Protein AF-A0AAV7Y2C0-F1 (afdb_monomer_lite)

Sequence (187 aa):
MLVLQRAAASVEVLHVVGPQEQHLRVVRAMPKLRELHVALPRATVRELEQVLAVPELAGLEAHCPLDSPLAGLRCRLPAAGLQWLRTAVYPLSAALALVRAHAATLRELQLLAASEQPYGCPDLAAELRTCRLRQLRRLVLLRRTLDAVPCRHTVDTCRRQKIGVYDALVESVPDVTVLCNACDDVE

Secondary structure (DSSP, 8-state):
-HHHHHHTTT-SEEEEES--HHHHHHHHT-TT--EEEEE-TT--HHHHHHHHT-TT--EEEEE--TT-S-TT--PPPPSSPPSEEEEE-SSHHHHHHHHHHTTTT-SEEEEE-BSSTTSB-TTHHHHHHHT--TT--EEEEE---SSSPPPP--HHHHHHHHHHHHHHHHTT-TT-EEEETTTTT--

Foldseek 3Di:
DVVLQVCLAPDQEDEDEQDDPVSLVSVLVRPRHAEYAYEHAADDLVSVQSVQNNQNHQYYHYHYDQPHPQPPRAHDHRPDAHQYYADPDPDVVSVLNNLLNRLVRHAEYEYAAALDPPRHDPCVLVSVLVSLNQNYQEYEHEQDDPPDDGRDDDPVSVVVVQVSNCVSCCVRYVNHDYYYCVPRVDD

Organism: NCBI:txid439358

Radius of gyration: 16.25 Å; chains: 1; bounding box: 38×35×42 Å

Structure (mmCIF, N/CA/C/O backbone):
data_AF-A0AAV7Y2C0-F1
#
_entry.id   AF-A0AAV7Y2C0-F1
#
loop_
_atom_site.group_PDB
_atom_site.id
_atom_site.type_symbol
_atom_site.label_atom_id
_atom_site.label_alt_id
_atom_site.label_comp_id
_atom_site.label_asym_id
_atom_site.label_entity_id
_atom_site.label_seq_id
_atom_site.pdbx_PDB_ins_code
_atom_site.Cartn_x
_atom_site.Cartn_y
_atom_site.Cartn_z
_atom_site.occupancy
_atom_site.B_iso_or_equiv
_atom_site.auth_seq_id
_atom_site.auth_comp_id
_atom_site.auth_asym_id
_atom_site.auth_atom_id
_atom_site.pdbx_PDB_model_num
ATOM 1 N N . MET A 1 1 ? -18.767 13.853 15.120 1.00 64.88 1 MET A N 1
ATOM 2 C CA . MET A 1 1 ? -18.183 12.945 16.137 1.00 64.88 1 MET A CA 1
ATOM 3 C C . MET A 1 1 ? -19.182 11.913 16.683 1.00 64.88 1 MET A C 1
ATOM 5 O O . MET A 1 1 ? -18.851 10.735 16.673 1.00 64.88 1 MET A O 1
ATOM 9 N N . LEU A 1 2 ? -20.403 12.312 17.081 1.00 74.62 2 LEU A N 1
ATOM 10 C CA . LEU A 1 2 ? -21.429 11.414 17.659 1.00 74.62 2 LEU A CA 1
ATOM 11 C C . LEU A 1 2 ? -21.762 10.169 16.814 1.00 74.62 2 LEU A C 1
ATOM 13 O O . LEU A 1 2 ? -21.918 9.086 17.366 1.00 74.62 2 LEU A O 1
ATOM 17 N N . VAL A 1 3 ? -21.847 10.303 15.486 1.00 83.00 3 VAL A N 1
ATOM 18 C CA . VAL A 1 3 ? -22.168 9.173 14.591 1.00 83.00 3 VAL A CA 1
ATOM 19 C C . VAL A 1 3 ? -21.052 8.124 14.590 1.00 83.00 3 VAL A C 1
ATOM 21 O O . VAL A 1 3 ? -21.327 6.944 14.780 1.00 83.00 3 VAL A O 1
ATOM 24 N N . LEU A 1 4 ? -19.793 8.560 14.460 1.00 84.19 4 LEU A N 1
ATOM 25 C CA . LEU A 1 4 ? -18.634 7.662 14.424 1.00 84.19 4 LEU A CA 1
ATOM 26 C C . LEU A 1 4 ? -18.495 6.869 15.734 1.00 84.19 4 LEU A C 1
ATOM 28 O O . LEU A 1 4 ? -18.217 5.678 15.710 1.00 84.19 4 LEU A O 1
ATOM 32 N N . GLN A 1 5 ? -18.743 7.520 16.876 1.00 86.25 5 GLN A N 1
ATOM 33 C CA . GLN A 1 5 ? -18.708 6.876 18.193 1.00 86.25 5 GLN A CA 1
ATOM 34 C C . GLN A 1 5 ? -19.835 5.857 18.379 1.00 86.25 5 GLN A C 1
ATOM 36 O O . GLN A 1 5 ? -19.603 4.789 18.933 1.00 86.25 5 GLN A O 1
ATOM 41 N N . ARG A 1 6 ? -21.048 6.163 17.904 1.00 87.94 6 ARG A N 1
ATOM 42 C CA . ARG A 1 6 ? -22.195 5.247 18.004 1.00 87.94 6 ARG A CA 1
ATOM 43 C C . ARG A 1 6 ? -22.026 3.996 17.144 1.00 87.94 6 ARG A C 1
ATOM 45 O O . ARG A 1 6 ? -22.450 2.926 17.561 1.00 87.94 6 ARG A O 1
ATOM 52 N N . ALA A 1 7 ? -21.402 4.128 15.976 1.00 89.00 7 ALA A N 1
ATOM 53 C CA . ALA A 1 7 ? -21.164 3.009 15.066 1.00 89.00 7 ALA A CA 1
ATOM 54 C C . ALA A 1 7 ? -19.900 2.192 15.411 1.00 89.00 7 ALA A C 1
ATOM 56 O O . ALA A 1 7 ? -19.738 1.079 14.921 1.00 89.00 7 ALA A O 1
ATOM 57 N N . ALA A 1 8 ? -19.013 2.712 16.269 1.00 88.75 8 ALA A N 1
ATOM 58 C CA . ALA A 1 8 ? -17.667 2.175 16.493 1.00 88.75 8 ALA A CA 1
ATOM 59 C C . ALA A 1 8 ? -17.612 0.671 16.816 1.00 88.75 8 ALA A C 1
ATOM 61 O O . ALA A 1 8 ? -16.694 -0.013 16.376 1.00 88.75 8 ALA A O 1
ATOM 62 N N . ALA A 1 9 ? -18.588 0.145 17.561 1.00 90.94 9 ALA A N 1
ATOM 63 C CA . ALA A 1 9 ? -18.590 -1.249 18.009 1.00 90.94 9 ALA A CA 1
ATOM 64 C C . ALA A 1 9 ? -18.871 -2.279 16.895 1.00 90.94 9 ALA A C 1
ATOM 66 O O . ALA A 1 9 ? -18.606 -3.468 17.087 1.00 90.94 9 ALA A O 1
ATOM 67 N N . SER A 1 10 ? -19.428 -1.852 15.757 1.00 92.81 10 SER A N 1
ATOM 68 C CA . SER A 1 10 ? -19.867 -2.745 14.674 1.00 92.81 10 SER A CA 1
ATOM 69 C C . SER A 1 10 ? -19.203 -2.479 13.326 1.00 92.81 10 SER A C 1
ATOM 71 O O . SER A 1 10 ? -19.417 -3.252 12.401 1.00 92.81 10 SER A O 1
ATOM 73 N N . VAL A 1 11 ? -18.447 -1.390 13.183 1.00 95.69 11 VAL A N 1
ATOM 74 C CA . VAL A 1 11 ? -17.816 -1.024 11.910 1.00 95.69 11 VAL A CA 1
ATOM 75 C C . VAL A 1 11 ? -16.595 -1.907 11.655 1.00 95.69 11 VAL A C 1
ATOM 77 O O . VAL A 1 11 ? -15.664 -1.927 12.458 1.00 95.69 11 VAL A O 1
ATOM 80 N N . GLU A 1 12 ? -16.605 -2.603 10.518 1.00 95.62 12 GLU A N 1
ATOM 81 C CA . GLU A 1 12 ? -15.485 -3.430 10.042 1.00 95.62 12 GLU A CA 1
ATOM 82 C C . GLU A 1 12 ? -14.697 -2.767 8.909 1.00 95.62 12 GLU A C 1
ATOM 84 O O . GLU A 1 12 ? -13.484 -2.954 8.815 1.00 95.62 12 GLU A O 1
ATOM 89 N N . VAL A 1 13 ? -15.375 -1.949 8.101 1.00 96.38 13 VAL A N 1
ATOM 90 C CA . VAL A 1 13 ? -14.799 -1.186 6.990 1.00 96.38 13 VAL A CA 1
ATOM 91 C C . VAL A 1 13 ? -15.173 0.276 7.168 1.00 96.38 13 VAL A C 1
ATOM 93 O O . VAL A 1 13 ? -16.349 0.603 7.351 1.00 96.38 13 VAL A O 1
ATOM 96 N N . LEU A 1 14 ? -14.186 1.166 7.120 1.00 96.12 14 LEU A N 1
ATOM 97 C CA . LEU A 1 14 ? -14.411 2.596 7.279 1.00 96.12 14 LEU A CA 1
ATOM 98 C C . LEU A 1 14 ? -13.673 3.393 6.210 1.00 96.12 14 LEU A C 1
ATOM 100 O O . LEU A 1 14 ? -12.476 3.220 6.012 1.00 96.12 14 LEU A O 1
ATOM 104 N N . HIS A 1 15 ? -14.380 4.338 5.595 1.00 95.00 15 HIS A N 1
ATOM 105 C CA . HIS A 1 15 ? -13.783 5.360 4.745 1.00 95.00 15 HIS A CA 1
ATOM 106 C C . HIS A 1 15 ? -13.872 6.724 5.435 1.00 95.00 15 HIS A C 1
ATOM 108 O O . HIS A 1 15 ? -14.956 7.148 5.843 1.00 95.00 15 HIS A O 1
ATOM 114 N N . VAL A 1 16 ? -12.737 7.412 5.589 1.00 93.19 16 VAL A N 1
ATOM 115 C CA . VAL A 1 16 ? -12.678 8.745 6.201 1.00 93.19 16 VAL A CA 1
ATOM 116 C C . VAL A 1 16 ? -11.799 9.683 5.386 1.00 93.19 16 VAL A C 1
ATOM 118 O O . VAL A 1 16 ? -10.635 9.400 5.117 1.00 93.19 16 VAL A O 1
ATOM 121 N N . VAL A 1 17 ? -12.341 10.855 5.065 1.00 92.50 17 VAL A N 1
ATOM 122 C CA . VAL A 1 17 ? -11.626 11.928 4.367 1.00 92.50 17 VAL A CA 1
ATOM 123 C C . VAL A 1 17 ? -11.408 13.087 5.331 1.00 92.50 17 VAL A C 1
ATOM 125 O O . VAL A 1 17 ? -12.338 13.515 6.015 1.00 92.50 17 VAL A O 1
ATOM 128 N N . GLY A 1 18 ? -10.176 13.587 5.416 1.00 90.31 18 GLY A N 1
ATOM 129 C CA . GLY A 1 18 ? -9.821 14.691 6.308 1.00 90.31 18 GLY A CA 1
ATOM 130 C C . GLY A 1 18 ? -10.063 14.429 7.798 1.00 90.31 18 GLY A C 1
ATOM 131 O O . GLY A 1 18 ? -10.565 15.334 8.474 1.00 90.31 18 GLY A O 1
ATOM 132 N N . PRO A 1 19 ? -9.764 13.232 8.354 1.00 92.38 19 PRO A N 1
ATOM 133 C CA . PRO A 1 19 ? -9.930 13.019 9.782 1.00 92.38 19 PRO A CA 1
ATOM 134 C C . PRO A 1 19 ? -9.009 13.949 10.575 1.00 92.38 19 PRO A C 1
ATOM 136 O O . PRO A 1 19 ? -7.824 14.073 10.292 1.00 92.38 19 PRO A O 1
ATOM 139 N N . GLN A 1 20 ? -9.557 14.565 11.617 1.00 90.56 20 GLN A N 1
ATOM 140 C CA . GLN A 1 20 ? -8.771 15.234 12.644 1.00 90.56 20 GLN A CA 1
ATOM 141 C C . GLN A 1 20 ? -8.305 14.204 13.674 1.00 90.56 20 GLN A C 1
ATOM 143 O O . GLN A 1 20 ? -8.860 13.107 13.767 1.00 90.56 20 GLN A O 1
ATOM 148 N N . GLU A 1 21 ? -7.367 14.589 14.535 1.00 89.44 21 GLU A N 1
ATOM 149 C CA . GLU A 1 21 ? -6.849 13.721 15.597 1.00 89.44 21 GLU A CA 1
ATOM 150 C C . GLU A 1 21 ? -7.964 13.075 16.443 1.00 89.44 21 GLU A C 1
ATOM 152 O O . GLU A 1 21 ? -7.937 11.879 16.725 1.00 89.44 21 GLU A O 1
ATOM 157 N N . GLN A 1 22 ? -9.004 13.835 16.793 1.00 90.31 22 GLN A N 1
ATOM 158 C CA . GLN A 1 22 ? -10.152 13.309 17.538 1.00 90.31 22 GLN A CA 1
ATOM 159 C C . GLN A 1 22 ? -10.923 12.210 16.790 1.00 90.31 22 GLN A C 1
ATOM 161 O O . GLN A 1 22 ? -11.447 11.298 17.424 1.00 90.31 22 GLN A O 1
ATOM 166 N N . HIS A 1 23 ? -10.976 12.263 15.456 1.00 92.38 23 HIS A N 1
ATOM 167 C CA . HIS A 1 23 ? -11.587 11.214 14.643 1.00 92.38 23 HIS A CA 1
ATOM 168 C C . HIS A 1 23 ? -10.720 9.954 14.679 1.00 92.38 23 HIS A C 1
ATOM 170 O O . HIS A 1 23 ? -11.236 8.879 14.973 1.00 92.38 23 HIS A O 1
ATOM 176 N N . LEU A 1 24 ? -9.403 10.095 14.492 1.00 92.12 24 LEU A N 1
ATOM 177 C CA . LEU A 1 24 ? -8.456 8.974 14.523 1.00 92.12 24 LEU A CA 1
ATOM 178 C C . LEU A 1 24 ? -8.429 8.260 15.881 1.00 92.12 24 LEU A C 1
ATOM 180 O O . LEU A 1 24 ? -8.324 7.037 15.929 1.00 92.12 24 LEU A O 1
ATOM 184 N N . ARG A 1 25 ? -8.616 8.988 16.989 1.00 91.19 25 ARG A N 1
ATOM 185 C CA . ARG A 1 25 ? -8.766 8.374 18.320 1.00 91.19 25 ARG A CA 1
ATOM 186 C C . ARG A 1 25 ? -9.979 7.450 18.411 1.00 91.19 25 ARG A C 1
ATOM 188 O O . ARG A 1 25 ? -9.875 6.397 19.032 1.00 91.19 25 ARG A O 1
ATOM 195 N N . VAL A 1 26 ? -11.109 7.829 17.808 1.00 92.56 26 VAL A N 1
ATOM 196 C CA . VAL A 1 26 ? -12.311 6.979 17.771 1.00 92.56 26 VAL A CA 1
ATOM 197 C C . VAL A 1 26 ? -12.081 5.779 16.858 1.00 92.56 26 VAL A C 1
ATOM 199 O O . VAL A 1 26 ? -12.394 4.667 17.260 1.00 92.56 26 VAL A O 1
ATOM 202 N N . VAL A 1 27 ? -11.483 5.990 15.682 1.00 93.12 27 VAL A N 1
ATOM 203 C CA . VAL A 1 27 ? -11.118 4.921 14.733 1.00 93.12 27 VAL A CA 1
ATOM 204 C C . VAL A 1 27 ? -10.226 3.872 15.400 1.00 93.12 27 VAL A C 1
ATOM 206 O O . VAL A 1 27 ? -10.514 2.684 15.331 1.00 93.12 27 VAL A O 1
ATOM 209 N N . ARG A 1 28 ? -9.202 4.302 16.144 1.00 90.50 28 ARG A N 1
ATOM 210 C CA . ARG A 1 28 ? -8.304 3.407 16.891 1.00 90.50 28 ARG A CA 1
ATOM 211 C C . ARG A 1 28 ? -9.012 2.596 17.978 1.00 90.50 28 ARG A C 1
ATOM 213 O O . ARG A 1 28 ? -8.538 1.529 18.348 1.00 90.50 28 ARG A O 1
ATOM 220 N N . ALA A 1 29 ? -10.118 3.109 18.508 1.00 91.25 29 ALA A N 1
ATOM 221 C CA . ALA A 1 29 ? -10.914 2.436 19.526 1.00 91.25 29 ALA A CA 1
ATOM 222 C C . ALA A 1 29 ? -11.985 1.498 18.938 1.00 91.25 29 ALA A C 1
ATOM 224 O O . ALA A 1 29 ? -12.741 0.910 19.709 1.00 91.25 29 ALA A O 1
ATOM 225 N N . MET A 1 30 ? -12.083 1.360 17.609 1.00 93.25 30 MET A N 1
ATOM 226 C CA . MET A 1 30 ? -13.043 0.458 16.971 1.00 93.25 30 MET A CA 1
ATOM 227 C C . MET A 1 30 ? -12.549 -0.993 17.071 1.00 93.25 30 MET A C 1
ATOM 229 O O . MET A 1 30 ? -11.558 -1.341 16.430 1.00 93.25 30 MET A O 1
ATOM 233 N N . PRO A 1 31 ? -13.226 -1.867 17.839 1.00 91.00 31 PRO A N 1
ATOM 234 C CA . PRO A 1 31 ? -12.723 -3.208 18.138 1.00 91.00 31 PRO A CA 1
ATOM 235 C C . PRO A 1 31 ? -12.843 -4.191 16.968 1.00 91.00 31 PRO A C 1
ATOM 237 O O . PRO A 1 31 ? -12.296 -5.285 17.039 1.00 91.00 31 PRO A O 1
ATOM 240 N N . LYS A 1 32 ? -13.598 -3.840 15.922 1.00 92.75 32 LYS A N 1
ATOM 241 C CA . LYS A 1 32 ? -13.849 -4.708 14.764 1.00 92.75 32 LYS A CA 1
ATOM 242 C C . LYS A 1 32 ? -13.308 -4.149 13.452 1.00 92.75 32 LYS A C 1
ATOM 244 O O . LYS A 1 32 ? -13.503 -4.779 12.420 1.00 92.75 32 LYS A O 1
ATOM 249 N N . LEU A 1 33 ? -12.651 -2.988 13.478 1.00 94.81 33 LEU A N 1
ATOM 250 C CA . LEU A 1 33 ? -12.192 -2.330 12.261 1.00 94.81 33 LEU A CA 1
ATOM 251 C C . LEU A 1 33 ? -11.037 -3.116 11.636 1.00 94.81 33 LEU A C 1
ATOM 253 O O . LEU A 1 33 ? -9.952 -3.192 12.209 1.00 94.81 33 LEU A O 1
ATOM 257 N N . ARG A 1 34 ? -11.291 -3.671 10.452 1.00 94.25 34 ARG A N 1
ATOM 258 C CA . ARG A 1 34 ? -10.358 -4.501 9.685 1.00 94.25 34 ARG A CA 1
ATOM 259 C C . ARG A 1 34 ? -9.819 -3.785 8.463 1.00 94.25 34 ARG A C 1
ATOM 261 O O . ARG A 1 34 ? -8.666 -4.015 8.108 1.00 94.25 34 ARG A O 1
ATOM 268 N N . GLU A 1 35 ? -10.617 -2.913 7.857 1.00 95.88 35 GLU A N 1
ATOM 269 C CA . GLU A 1 35 ? -10.238 -2.167 6.660 1.00 95.88 35 GLU A CA 1
ATOM 270 C C . GLU A 1 35 ? -10.488 -0.675 6.851 1.00 95.88 35 GLU A C 1
ATOM 272 O O . GLU A 1 35 ? -11.572 -0.240 7.251 1.00 95.88 35 GLU A O 1
ATOM 277 N N . LEU A 1 36 ? -9.462 0.120 6.566 1.00 95.75 36 LEU A N 1
ATOM 278 C CA . LEU A 1 36 ? -9.514 1.566 6.692 1.00 95.75 36 LEU A CA 1
ATOM 279 C C . LEU A 1 36 ? -9.051 2.211 5.395 1.00 95.75 36 LEU A C 1
ATOM 281 O O . LEU A 1 36 ? -7.903 2.055 4.990 1.00 95.75 36 LEU A O 1
ATOM 285 N N . HIS A 1 37 ? -9.935 2.996 4.797 1.00 95.31 37 HIS A N 1
ATOM 286 C CA . HIS A 1 37 ? -9.620 3.897 3.703 1.00 95.31 37 HIS A CA 1
ATOM 287 C C . HIS A 1 37 ? -9.525 5.301 4.287 1.00 95.31 37 HIS A C 1
ATOM 289 O O . HIS A 1 37 ? -10.483 5.813 4.873 1.00 95.31 37 HIS A O 1
ATOM 295 N N . VAL A 1 38 ? -8.359 5.925 4.177 1.00 93.94 38 VAL A N 1
ATOM 296 C CA . VAL A 1 38 ? -8.097 7.228 4.771 1.00 93.94 38 VAL A CA 1
ATOM 297 C C . VAL A 1 38 ? -7.422 8.160 3.777 1.00 93.94 38 VAL A C 1
ATOM 299 O O . VAL A 1 38 ? -6.354 7.873 3.237 1.00 93.94 38 VAL A O 1
ATOM 302 N N . ALA A 1 39 ? -8.044 9.316 3.566 1.00 92.44 39 ALA A N 1
ATOM 303 C CA . ALA A 1 39 ? -7.447 10.431 2.846 1.00 92.44 39 ALA A CA 1
ATOM 304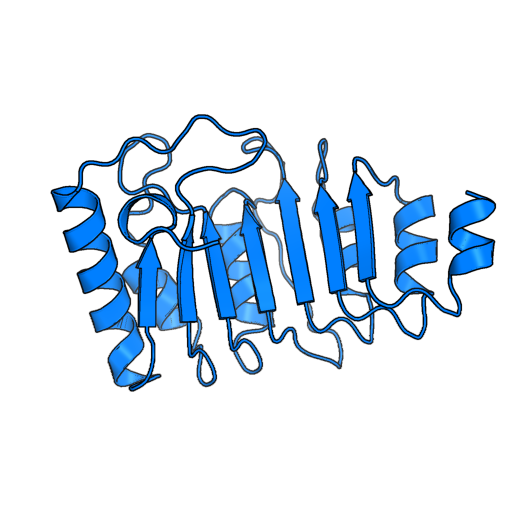 C C . ALA A 1 39 ? -7.065 11.524 3.848 1.00 92.44 39 ALA A C 1
ATOM 306 O O . ALA A 1 39 ? -7.925 12.089 4.532 1.00 92.44 39 ALA A O 1
ATOM 307 N N . LEU A 1 40 ? -5.768 11.810 3.950 1.00 90.00 40 LEU A N 1
ATOM 308 C CA . LEU A 1 40 ? -5.178 12.777 4.873 1.00 90.00 40 LEU A CA 1
ATOM 309 C C . LEU A 1 40 ? -4.699 14.010 4.080 1.00 90.00 40 LEU A C 1
ATOM 311 O O . LEU A 1 40 ? -3.518 14.105 3.764 1.00 90.00 40 LEU A O 1
ATOM 315 N N . PRO A 1 41 ? -5.567 14.995 3.773 1.00 87.12 41 PRO A N 1
ATOM 316 C CA . PRO A 1 41 ? -5.235 16.153 2.931 1.00 87.12 41 PRO A CA 1
ATOM 317 C C . PRO A 1 41 ? -4.196 17.102 3.550 1.00 87.12 41 PRO A C 1
ATOM 319 O O . PRO A 1 41 ? -3.785 18.066 2.916 1.00 87.12 41 PRO A O 1
ATOM 322 N N . ARG A 1 42 ? -3.807 16.874 4.809 1.00 86.62 42 ARG A N 1
ATOM 323 C CA . ARG A 1 42 ? -2.740 17.591 5.520 1.00 86.62 42 ARG A CA 1
ATOM 324 C C . ARG A 1 42 ? -1.936 16.618 6.380 1.00 86.62 42 ARG A C 1
ATOM 326 O O . ARG A 1 42 ? -1.736 16.867 7.562 1.00 86.62 42 ARG A O 1
ATOM 333 N N . ALA A 1 43 ? -1.554 15.485 5.790 1.00 86.25 43 ALA A N 1
ATOM 334 C CA . ALA A 1 43 ? -0.967 14.371 6.518 1.00 86.25 43 ALA A CA 1
ATOM 335 C C . ALA A 1 43 ? 0.304 14.764 7.278 1.00 86.25 43 ALA A C 1
ATOM 337 O O . ALA A 1 43 ? 1.289 15.225 6.703 1.00 86.25 43 ALA A O 1
ATOM 338 N N . THR A 1 44 ? 0.308 14.481 8.571 1.00 90.00 44 THR A N 1
ATOM 339 C CA . THR A 1 44 ? 1.499 14.497 9.417 1.00 90.00 44 THR A CA 1
ATOM 340 C C . THR A 1 44 ? 1.937 13.073 9.750 1.00 90.00 44 THR A C 1
ATOM 342 O O . THR A 1 44 ? 1.134 12.137 9.739 1.00 90.00 44 THR A O 1
ATOM 345 N N . VAL A 1 45 ? 3.210 12.903 10.126 1.00 88.00 45 VAL A N 1
ATOM 346 C CA . VAL A 1 45 ? 3.729 11.618 10.634 1.00 88.00 45 VAL A CA 1
ATOM 347 C C . VAL A 1 45 ? 2.848 11.082 11.770 1.00 88.00 45 VAL A C 1
ATOM 349 O O . VAL A 1 45 ? 2.472 9.915 11.760 1.00 88.00 45 VAL A O 1
ATOM 352 N N . ARG A 1 46 ? 2.430 11.954 12.696 1.00 87.69 46 ARG A N 1
ATOM 353 C CA . ARG A 1 46 ? 1.608 11.595 13.861 1.00 87.69 46 ARG A CA 1
ATOM 354 C C . ARG A 1 46 ? 0.208 11.093 13.499 1.00 87.69 46 ARG A C 1
ATOM 356 O O . ARG A 1 46 ? -0.346 10.250 14.205 1.00 87.69 46 ARG A O 1
ATOM 363 N N . GLU A 1 47 ? -0.420 11.641 12.464 1.00 89.50 47 GLU A N 1
ATOM 364 C CA . GLU A 1 47 ? -1.740 11.169 12.018 1.00 89.50 47 GLU A CA 1
ATOM 365 C C . GLU A 1 47 ? -1.631 9.785 11.387 1.00 89.50 47 GLU A C 1
ATOM 367 O O . GLU A 1 47 ? -2.421 8.899 11.709 1.00 89.50 47 GLU A O 1
ATOM 372 N 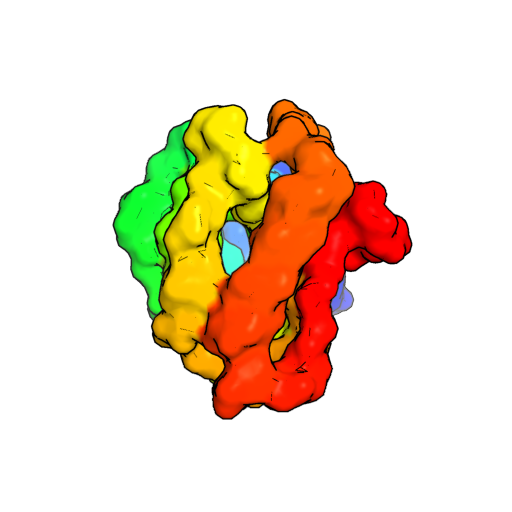N . LEU A 1 48 ? -0.605 9.570 10.564 1.00 88.69 48 LEU A N 1
ATOM 373 C CA . LEU A 1 48 ? -0.355 8.270 9.957 1.00 88.69 48 LEU A CA 1
ATOM 374 C C . LEU A 1 48 ? 0.021 7.215 11.010 1.00 88.69 48 LEU A C 1
ATOM 376 O O . LEU A 1 48 ? -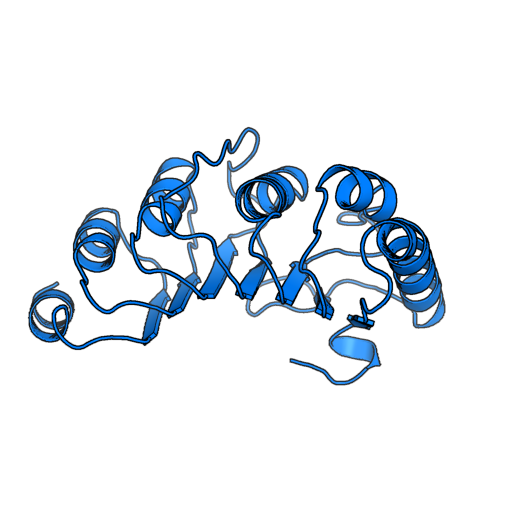0.492 6.104 10.972 1.00 88.69 48 LEU A O 1
ATOM 380 N N . GLU A 1 49 ? 0.821 7.565 12.017 1.00 87.25 49 GLU A N 1
ATOM 381 C CA . GLU A 1 49 ? 1.106 6.677 13.153 1.00 87.25 49 GLU A CA 1
ATOM 382 C C . GLU A 1 49 ? -0.161 6.272 13.922 1.00 87.25 49 GLU A C 1
ATOM 384 O O . GLU A 1 49 ? -0.272 5.135 14.373 1.00 87.25 49 GLU A O 1
ATOM 389 N N . GLN A 1 50 ? -1.143 7.168 14.059 1.00 88.38 50 GLN A N 1
ATOM 390 C CA . GLN A 1 50 ? -2.418 6.831 14.702 1.00 88.38 50 GLN A CA 1
ATOM 391 C C . GLN A 1 50 ? -3.263 5.868 13.870 1.00 88.38 50 GLN A C 1
ATOM 393 O O . GLN A 1 50 ? -3.908 4.994 14.446 1.00 88.38 50 GLN A O 1
ATOM 398 N N . VAL A 1 51 ? -3.243 6.013 12.544 1.00 90.25 51 VAL A N 1
ATOM 399 C CA . VAL A 1 51 ? -3.869 5.071 11.605 1.00 90.25 51 VAL A CA 1
ATOM 400 C C . VAL A 1 51 ? -3.230 3.685 11.731 1.00 90.25 51 VAL A C 1
ATOM 402 O O . VAL A 1 51 ? -3.934 2.687 11.833 1.00 90.25 51 VAL A O 1
ATOM 405 N N . LEU A 1 52 ? -1.900 3.622 11.807 1.00 88.00 52 LEU A N 1
ATOM 406 C CA . LEU A 1 52 ? -1.158 2.366 11.969 1.00 88.00 52 LEU A CA 1
ATOM 407 C C . LEU A 1 52 ? -1.305 1.749 13.364 1.00 88.00 52 LEU A C 1
ATOM 409 O O . LEU A 1 52 ? -1.001 0.579 13.551 1.00 88.00 52 LEU A O 1
ATOM 413 N N . ALA A 1 53 ? -1.763 2.514 14.353 1.00 88.50 53 ALA A N 1
ATOM 414 C CA . ALA A 1 53 ? -1.990 2.024 15.708 1.00 88.50 53 ALA A CA 1
ATOM 415 C C . ALA A 1 53 ? -3.359 1.339 15.892 1.00 88.50 53 ALA A C 1
ATOM 417 O O . ALA A 1 53 ? -3.719 1.015 17.026 1.00 88.50 53 ALA A O 1
ATOM 418 N N . VAL A 1 54 ? -4.141 1.149 14.823 1.00 89.50 54 VAL A N 1
ATOM 419 C CA . VAL A 1 54 ? -5.404 0.398 14.867 1.00 89.50 54 VAL A CA 1
ATOM 420 C C . VAL A 1 54 ? -5.079 -1.097 15.039 1.00 89.50 54 VAL A C 1
ATOM 422 O O . VAL A 1 54 ? -4.408 -1.671 14.183 1.00 89.50 54 VAL A O 1
ATOM 425 N N . PRO A 1 55 ? -5.514 -1.742 16.137 1.00 84.25 55 PRO A N 1
ATOM 426 C CA . PRO A 1 55 ? -4.975 -3.036 16.562 1.00 84.25 55 PRO A CA 1
ATOM 427 C C . PRO A 1 55 ? -5.358 -4.214 15.661 1.00 84.25 55 PRO A C 1
ATOM 429 O O . PRO A 1 55 ? -4.546 -5.114 15.501 1.00 84.25 55 PRO A O 1
ATOM 432 N N . GLU A 1 56 ? -6.558 -4.203 15.079 1.00 88.50 56 GLU A N 1
ATOM 433 C CA . GLU A 1 56 ? -7.112 -5.311 14.278 1.00 88.50 56 GLU A CA 1
ATOM 434 C C . GLU A 1 56 ? -7.081 -5.021 12.767 1.00 88.50 56 GLU A C 1
ATOM 436 O O . GLU A 1 56 ? -7.745 -5.693 11.973 1.00 88.50 56 GLU A O 1
ATOM 441 N N . LEU A 1 57 ? -6.324 -3.997 12.357 1.00 92.38 57 LEU A N 1
ATOM 442 C CA . LEU A 1 57 ? -6.300 -3.551 10.972 1.00 92.38 57 LEU A CA 1
ATOM 443 C C . LEU A 1 57 ? -5.559 -4.566 10.098 1.00 92.38 57 LEU A C 1
ATOM 445 O O . LEU A 1 57 ? -4.367 -4.817 10.275 1.00 92.38 57 LEU A O 1
ATOM 449 N N . ALA A 1 58 ? -6.272 -5.128 9.127 1.00 94.38 58 ALA A N 1
ATOM 450 C CA . ALA A 1 58 ? -5.739 -6.057 8.137 1.00 94.38 58 ALA A CA 1
ATOM 451 C C . ALA A 1 58 ? -5.562 -5.395 6.761 1.00 94.38 58 ALA A C 1
ATOM 453 O O . ALA A 1 58 ? -4.707 -5.827 5.986 1.00 94.38 58 ALA A O 1
ATOM 454 N N . GLY A 1 59 ? -6.338 -4.350 6.467 1.00 95.81 59 GLY A N 1
ATOM 455 C CA . GLY A 1 59 ? -6.307 -3.611 5.213 1.00 95.81 59 GLY A CA 1
ATOM 456 C C . GLY A 1 59 ? -6.202 -2.103 5.428 1.00 95.81 59 GLY A C 1
ATOM 457 O O . GLY A 1 59 ? -6.939 -1.531 6.230 1.00 95.81 59 GLY A O 1
ATOM 458 N N . LEU A 1 60 ? -5.302 -1.448 4.696 1.00 95.56 60 LEU A N 1
ATOM 459 C CA . LEU A 1 60 ? -5.156 0.005 4.717 1.00 95.56 60 LEU A CA 1
ATOM 460 C C . LEU A 1 60 ? -5.076 0.573 3.302 1.00 95.56 60 LEU A C 1
ATOM 462 O O . LEU A 1 60 ? -4.177 0.221 2.544 1.00 95.56 60 LEU A O 1
ATOM 466 N N . GLU A 1 61 ? -5.941 1.535 3.000 1.00 95.25 61 GLU A N 1
ATOM 467 C CA . GLU A 1 61 ? -5.751 2.478 1.906 1.00 95.25 61 GLU A CA 1
ATOM 468 C C . GLU A 1 61 ? -5.415 3.852 2.476 1.00 95.25 61 GLU A C 1
ATOM 470 O O . GLU A 1 61 ? -6.235 4.458 3.160 1.00 95.25 61 GLU A O 1
ATOM 475 N N . ALA A 1 62 ? -4.208 4.345 2.211 1.00 92.44 62 ALA A N 1
ATOM 476 C CA . ALA A 1 62 ? -3.741 5.636 2.701 1.00 92.44 62 ALA A CA 1
ATOM 477 C C . ALA A 1 62 ? -3.366 6.559 1.539 1.00 92.44 62 ALA A C 1
ATOM 479 O O . ALA A 1 62 ? -2.432 6.277 0.779 1.00 92.44 62 ALA A O 1
ATOM 480 N N . HIS A 1 63 ? -4.061 7.692 1.456 1.00 90.38 63 HIS A N 1
ATOM 481 C CA . HIS A 1 63 ? -3.778 8.769 0.510 1.00 90.38 63 HIS A CA 1
ATOM 482 C C . HIS A 1 63 ? -3.287 10.006 1.244 1.00 90.38 63 HIS A C 1
ATOM 484 O O . HIS A 1 63 ? -3.975 10.523 2.128 1.00 90.38 63 HIS A O 1
ATOM 490 N N . CYS A 1 64 ? -2.117 10.499 0.845 1.00 87.88 64 CYS A N 1
ATOM 491 C CA . CYS A 1 64 ? -1.543 11.739 1.351 1.00 87.88 64 CYS A CA 1
ATOM 492 C C . CYS A 1 64 ? -1.123 12.623 0.166 1.00 87.88 64 CYS A C 1
ATOM 494 O O . CYS A 1 64 ? -0.625 12.096 -0.831 1.00 87.88 64 CYS A O 1
ATOM 496 N N . PRO A 1 65 ? -1.267 13.953 0.261 1.00 83.62 65 PRO A N 1
ATOM 497 C CA . PRO A 1 65 ? -0.705 14.882 -0.712 1.00 83.62 65 PRO A CA 1
ATOM 498 C C . PRO A 1 65 ? 0.799 14.681 -0.915 1.00 83.62 65 PRO A C 1
ATOM 500 O O . PRO A 1 65 ? 1.517 14.335 0.028 1.00 83.62 65 PRO A O 1
ATOM 503 N N . LEU A 1 66 ? 1.283 14.955 -2.128 1.00 79.44 66 LEU A N 1
ATOM 504 C CA . LEU A 1 66 ? 2.695 14.792 -2.498 1.00 79.44 66 LEU A CA 1
ATOM 505 C C . LEU A 1 66 ? 3.649 15.671 -1.672 1.00 79.44 66 LEU A C 1
ATOM 507 O O . LEU A 1 66 ? 4.807 15.307 -1.487 1.00 79.44 66 LEU A O 1
ATOM 511 N N . ASP A 1 67 ? 3.168 16.812 -1.184 1.00 80.31 67 ASP A N 1
ATOM 512 C CA . ASP A 1 67 ? 3.891 17.796 -0.375 1.00 80.31 67 ASP A CA 1
ATOM 513 C C . ASP A 1 67 ? 3.779 17.548 1.140 1.00 80.31 67 ASP A C 1
ATOM 515 O O . ASP A 1 67 ? 4.256 18.352 1.944 1.00 80.31 67 ASP A O 1
ATOM 519 N N . SER A 1 68 ? 3.184 16.423 1.550 1.00 84.12 68 SER A N 1
ATOM 520 C CA . SER A 1 68 ? 3.055 16.083 2.967 1.00 84.12 68 SER A CA 1
ATOM 521 C C . SER A 1 68 ? 4.435 15.912 3.626 1.00 84.12 68 SER A C 1
ATOM 523 O O . SER A 1 68 ? 5.306 15.231 3.072 1.00 84.12 68 SER A O 1
ATOM 525 N N . PRO A 1 69 ? 4.659 16.450 4.841 1.00 87.19 69 PRO A N 1
ATOM 526 C CA . PRO A 1 69 ? 5.927 16.348 5.566 1.00 87.19 69 PRO A CA 1
ATOM 527 C C . PRO A 1 69 ? 6.113 14.958 6.202 1.00 87.19 69 PRO A C 1
ATOM 529 O O . PRO A 1 69 ? 6.215 14.812 7.418 1.00 87.19 69 PRO A O 1
ATOM 532 N N . LEU A 1 70 ? 6.138 13.913 5.373 1.00 86.25 70 LEU A N 1
ATOM 533 C CA . LEU A 1 70 ? 6.249 12.510 5.793 1.00 86.25 70 LEU A CA 1
ATOM 534 C C . LEU A 1 70 ? 7.678 11.966 5.669 1.00 86.25 70 LEU A C 1
ATOM 536 O O . LEU A 1 70 ? 7.935 10.793 5.950 1.00 86.25 70 LEU A O 1
ATOM 540 N N . ALA A 1 71 ? 8.630 12.817 5.277 1.00 81.88 71 ALA A N 1
ATOM 541 C CA . ALA A 1 71 ? 10.045 12.483 5.295 1.00 81.88 71 ALA A CA 1
ATOM 542 C C . ALA A 1 71 ? 10.474 12.076 6.716 1.00 81.88 71 ALA A C 1
ATOM 544 O O . ALA A 1 71 ? 10.243 12.795 7.685 1.00 81.88 71 ALA A O 1
ATOM 545 N N . GLY A 1 72 ? 11.098 10.903 6.843 1.00 78.19 72 GLY A N 1
ATOM 546 C CA . GLY A 1 72 ? 11.526 10.372 8.139 1.00 78.19 72 GLY A CA 1
ATOM 547 C C . GLY A 1 72 ? 10.452 9.603 8.910 1.00 78.19 72 GLY A C 1
ATOM 548 O O . GLY A 1 72 ? 10.712 9.240 10.057 1.00 78.19 72 GLY A O 1
ATOM 549 N N . LEU A 1 73 ? 9.296 9.307 8.299 1.00 83.50 73 LEU A N 1
ATOM 550 C CA . LEU A 1 73 ? 8.323 8.363 8.848 1.00 83.50 73 LEU A CA 1
ATOM 551 C C . LEU A 1 73 ? 9.020 7.061 9.269 1.00 83.50 73 LEU A C 1
ATOM 553 O O . LEU A 1 73 ? 9.703 6.408 8.476 1.00 83.50 73 LEU A O 1
ATOM 557 N N . ARG A 1 74 ? 8.823 6.674 10.530 1.00 80.62 74 ARG A N 1
ATOM 558 C CA . ARG A 1 74 ? 9.291 5.404 11.083 1.00 80.62 74 ARG A CA 1
ATOM 559 C C . ARG A 1 74 ? 8.095 4.666 11.639 1.00 80.62 74 ARG A C 1
ATOM 561 O O . ARG A 1 74 ? 7.516 5.072 12.637 1.00 80.62 74 ARG A O 1
ATOM 568 N N . CYS A 1 75 ? 7.743 3.567 10.999 1.00 75.00 75 CYS A N 1
ATOM 569 C CA . CYS A 1 75 ? 6.620 2.766 11.445 1.00 75.00 75 CYS A CA 1
ATOM 570 C C . CYS A 1 75 ? 7.086 1.834 12.565 1.00 75.00 75 CYS A C 1
ATOM 572 O O . CYS A 1 75 ? 8.016 1.046 12.383 1.00 75.00 75 CYS A O 1
ATOM 574 N N . ARG A 1 76 ? 6.454 1.937 13.736 1.00 69.25 76 ARG A N 1
ATOM 575 C CA . ARG A 1 76 ? 6.533 0.905 14.774 1.00 69.25 76 ARG A CA 1
ATOM 576 C C . ARG A 1 76 ? 5.367 -0.049 14.580 1.00 69.25 76 ARG A C 1
ATOM 578 O O . ARG A 1 76 ? 4.257 0.389 14.301 1.00 69.25 76 ARG A O 1
ATOM 585 N N . LEU A 1 77 ? 5.644 -1.340 14.702 1.00 64.00 77 LEU A N 1
ATOM 586 C CA . LEU A 1 77 ? 4.676 -2.382 14.391 1.00 64.00 77 LEU A CA 1
ATOM 587 C C . LEU A 1 77 ? 3.557 -2.442 15.436 1.00 64.00 77 LEU A C 1
ATOM 589 O O . LEU A 1 77 ? 3.874 -2.601 16.617 1.00 64.00 77 LEU A O 1
ATOM 593 N N . PRO A 1 78 ? 2.275 -2.370 15.038 1.00 64.88 78 PRO A N 1
ATOM 594 C CA . PRO A 1 78 ? 1.200 -2.963 15.828 1.00 64.88 78 PRO A CA 1
ATOM 595 C C . PRO A 1 78 ? 1.345 -4.497 15.885 1.00 64.88 78 PRO A C 1
ATOM 597 O O . PRO A 1 78 ? 2.080 -5.101 15.102 1.00 64.88 78 PRO A O 1
ATOM 600 N N . ALA A 1 79 ? 0.648 -5.134 16.834 1.00 57.44 79 ALA A N 1
ATOM 601 C CA . ALA A 1 79 ? 0.695 -6.587 17.030 1.00 57.44 79 ALA A CA 1
ATOM 602 C C . ALA A 1 79 ? 0.102 -7.376 15.843 1.00 57.44 79 ALA A C 1
ATOM 604 O O . ALA A 1 79 ? 0.580 -8.469 15.543 1.00 57.44 79 ALA A O 1
ATOM 605 N N . ALA A 1 80 ? -0.899 -6.815 15.154 1.00 71.06 80 ALA A N 1
ATOM 606 C CA . ALA A 1 80 ? -1.426 -7.349 13.903 1.00 71.06 80 ALA A CA 1
ATOM 607 C C . ALA A 1 80 ? -0.748 -6.665 12.709 1.00 71.06 80 ALA A C 1
ATOM 609 O O . ALA A 1 80 ? -0.621 -5.444 12.665 1.00 71.06 80 ALA A O 1
ATOM 610 N N . GLY A 1 81 ? -0.287 -7.447 11.735 1.00 86.19 81 GLY A N 1
ATOM 611 C CA . GLY A 1 81 ? 0.301 -6.910 10.511 1.00 86.19 81 GLY A CA 1
ATOM 612 C C . GLY A 1 81 ? -0.720 -6.814 9.377 1.00 86.19 81 GLY A C 1
ATOM 613 O O . GLY A 1 81 ? -1.547 -7.711 9.211 1.00 86.19 81 GLY A O 1
ATOM 614 N N . LEU A 1 82 ? -0.617 -5.758 8.561 1.00 93.50 82 LEU A N 1
ATOM 615 C CA . LEU A 1 82 ? -1.437 -5.587 7.362 1.00 93.50 82 LEU A CA 1
ATOM 616 C C . LEU A 1 82 ? -1.222 -6.741 6.375 1.00 93.50 82 LEU A C 1
ATOM 618 O O . LEU A 1 82 ? -0.089 -7.159 6.127 1.00 93.50 82 LEU A O 1
ATOM 622 N N . GLN A 1 83 ? -2.314 -7.215 5.784 1.00 95.81 83 GLN A N 1
ATOM 623 C CA . GLN A 1 83 ? -2.329 -8.173 4.678 1.00 95.81 83 GLN A CA 1
ATOM 624 C C . GLN A 1 83 ? -2.518 -7.473 3.330 1.00 95.81 83 GLN A C 1
AT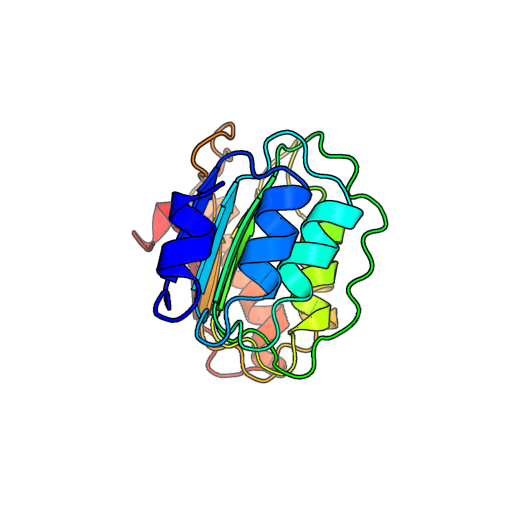OM 626 O O . GLN A 1 83 ? -1.974 -7.938 2.329 1.00 95.81 83 GLN A O 1
ATOM 631 N N . TRP A 1 84 ? -3.236 -6.350 3.314 1.00 96.75 84 TRP A N 1
ATOM 632 C CA . TRP A 1 84 ? -3.462 -5.518 2.138 1.00 96.75 84 TRP A CA 1
ATOM 633 C C . TRP A 1 84 ? -3.059 -4.069 2.433 1.00 96.75 84 TRP A C 1
ATOM 635 O O . TRP A 1 84 ? -3.419 -3.513 3.473 1.00 96.75 84 TRP A O 1
ATOM 645 N N . LEU A 1 85 ? -2.290 -3.460 1.532 1.00 96.25 85 LEU A N 1
ATOM 646 C CA . LEU A 1 85 ? -1.880 -2.061 1.625 1.00 96.25 85 LEU A CA 1
ATOM 647 C C . LEU A 1 85 ? -1.988 -1.402 0.256 1.00 96.25 85 LEU A C 1
ATOM 649 O O . LEU A 1 85 ? -1.237 -1.749 -0.651 1.00 96.25 85 LEU A O 1
ATOM 653 N N . ARG A 1 86 ? -2.839 -0.387 0.145 1.00 95.00 86 ARG A N 1
ATOM 654 C CA . ARG A 1 86 ? -2.856 0.568 -0.961 1.00 95.00 86 ARG A CA 1
ATOM 655 C C . ARG A 1 86 ? -2.325 1.903 -0.465 1.00 95.00 86 ARG A C 1
ATOM 657 O O . ARG A 1 86 ? -2.871 2.502 0.453 1.00 95.00 86 ARG A O 1
ATOM 664 N N . THR A 1 87 ? -1.223 2.380 -1.026 1.00 91.12 87 THR A N 1
ATOM 665 C CA . THR A 1 87 ? -0.570 3.590 -0.531 1.00 91.12 87 THR A CA 1
ATOM 666 C C . THR A 1 87 ? -0.195 4.541 -1.656 1.00 91.12 87 THR A C 1
ATOM 668 O O . THR A 1 87 ? 0.560 4.217 -2.575 1.00 91.12 87 THR A O 1
ATOM 671 N N . ALA A 1 88 ? -0.734 5.750 -1.544 1.00 87.94 88 ALA A N 1
ATOM 672 C CA . ALA A 1 88 ? -0.359 6.923 -2.316 1.00 87.94 88 ALA A CA 1
ATOM 673 C C . ALA A 1 88 ? 0.406 7.920 -1.435 1.00 87.94 88 ALA A C 1
ATOM 675 O O . ALA A 1 88 ? 0.204 9.128 -1.513 1.00 87.94 88 ALA A O 1
ATOM 676 N N . VAL A 1 89 ? 1.242 7.406 -0.533 1.00 84.50 89 VAL A N 1
ATOM 677 C CA . VAL A 1 89 ? 2.029 8.215 0.396 1.00 84.50 89 VAL A CA 1
ATOM 678 C C . VAL A 1 89 ? 3.333 8.640 -0.271 1.00 84.50 89 VAL A C 1
ATOM 680 O O . VAL A 1 89 ? 4.071 7.805 -0.787 1.00 84.50 89 VAL A O 1
ATOM 683 N N . TYR A 1 90 ? 3.637 9.937 -0.227 1.00 82.38 90 TYR A N 1
ATOM 684 C CA . TYR A 1 90 ? 4.903 10.495 -0.703 1.00 82.38 90 TYR A CA 1
ATOM 685 C C . TYR A 1 90 ? 5.639 11.243 0.419 1.00 82.38 90 TYR A C 1
ATOM 687 O O . TYR A 1 90 ? 4.988 11.766 1.326 1.00 82.38 90 TYR A O 1
ATOM 695 N N . PRO A 1 91 ? 6.987 11.287 0.394 1.00 83.38 91 PRO A N 1
ATOM 696 C CA . PRO A 1 91 ? 7.884 10.694 -0.612 1.00 83.38 91 PRO A CA 1
ATOM 697 C C . PRO A 1 91 ? 7.878 9.153 -0.600 1.00 83.38 91 PRO A C 1
ATOM 699 O O . PRO A 1 91 ? 7.452 8.549 0.381 1.00 83.38 91 PRO A O 1
ATOM 702 N N . LEU A 1 92 ? 8.389 8.507 -1.660 1.00 85.62 92 LEU A N 1
ATOM 703 C CA . LEU A 1 92 ? 8.449 7.036 -1.769 1.00 85.62 92 LEU A CA 1
ATOM 704 C C . LEU A 1 92 ? 9.055 6.373 -0.522 1.00 85.62 92 LEU A C 1
ATOM 706 O O . LEU A 1 92 ? 8.600 5.317 -0.094 1.00 85.62 92 LEU A O 1
ATOM 710 N N . SER A 1 93 ? 10.054 7.003 0.096 1.00 87.56 93 SER A N 1
ATOM 711 C CA . SER A 1 93 ? 10.675 6.513 1.329 1.00 87.56 93 SER A CA 1
ATOM 712 C C . SER A 1 93 ? 9.685 6.370 2.492 1.00 87.56 93 SER A C 1
ATOM 714 O O . SER A 1 93 ? 9.819 5.439 3.285 1.00 87.56 93 SER A O 1
ATOM 716 N N . ALA A 1 94 ? 8.669 7.233 2.577 1.00 89.19 94 ALA A N 1
ATOM 717 C CA . ALA A 1 94 ? 7.599 7.128 3.563 1.00 89.19 94 ALA A CA 1
ATOM 718 C C . ALA A 1 94 ? 6.663 5.950 3.248 1.00 89.19 94 ALA A C 1
ATOM 720 O O . ALA A 1 94 ? 6.382 5.146 4.135 1.00 89.19 94 ALA A O 1
ATOM 721 N N . ALA A 1 95 ? 6.260 5.768 1.986 1.00 91.06 95 ALA A N 1
ATOM 722 C CA . ALA A 1 95 ? 5.503 4.579 1.586 1.00 91.06 95 ALA A CA 1
ATOM 723 C C . ALA A 1 95 ? 6.282 3.285 1.876 1.00 91.06 95 ALA A C 1
ATOM 725 O O . ALA A 1 95 ? 5.741 2.338 2.441 1.00 91.06 95 ALA A O 1
ATOM 726 N N . LEU A 1 96 ? 7.582 3.255 1.579 1.00 92.12 96 LEU A N 1
ATOM 727 C CA . LEU A 1 96 ? 8.436 2.103 1.866 1.00 92.12 96 LEU A CA 1
ATOM 728 C C . LEU A 1 96 ? 8.617 1.855 3.367 1.00 92.12 96 LEU A C 1
ATOM 730 O O . LEU A 1 96 ? 8.791 0.708 3.768 1.00 92.12 96 LEU A O 1
ATOM 734 N N . ALA A 1 97 ? 8.549 2.883 4.218 1.00 90.81 97 ALA A N 1
ATOM 735 C CA . ALA A 1 97 ? 8.539 2.689 5.667 1.00 90.81 97 ALA A CA 1
ATOM 736 C C . ALA A 1 97 ? 7.290 1.914 6.130 1.00 90.81 97 ALA A C 1
ATOM 738 O O . ALA A 1 97 ? 7.421 1.024 6.973 1.00 90.81 97 ALA A O 1
ATOM 739 N N . LEU A 1 98 ? 6.118 2.192 5.539 1.00 91.31 98 LEU A N 1
ATOM 740 C CA . LEU A 1 98 ? 4.886 1.419 5.771 1.00 91.31 98 LEU A CA 1
ATOM 741 C C . LEU A 1 98 ? 5.052 -0.028 5.292 1.00 91.31 98 LEU A C 1
ATOM 743 O O . LEU A 1 98 ? 4.792 -0.974 6.035 1.00 91.31 98 LEU A O 1
ATOM 747 N N . VAL A 1 99 ? 5.539 -0.198 4.060 1.00 93.44 99 VAL A N 1
ATOM 748 C CA . VAL A 1 99 ? 5.757 -1.516 3.445 1.00 93.44 99 VAL A CA 1
ATOM 749 C C . VAL A 1 99 ? 6.710 -2.364 4.287 1.00 93.44 99 VAL A C 1
ATOM 751 O O . VAL A 1 99 ? 6.408 -3.516 4.583 1.00 93.44 99 VAL A O 1
ATOM 754 N N . ARG A 1 100 ? 7.842 -1.795 4.724 1.00 91.81 100 ARG A N 1
ATOM 755 C CA . ARG A 1 100 ? 8.840 -2.485 5.556 1.00 91.81 100 ARG A CA 1
ATOM 756 C C . ARG A 1 100 ? 8.290 -2.901 6.906 1.00 91.81 100 ARG A C 1
ATOM 758 O O . ARG A 1 100 ? 8.639 -3.979 7.376 1.00 91.81 100 ARG A O 1
ATOM 765 N N . ALA A 1 101 ? 7.453 -2.070 7.523 1.00 90.19 101 ALA A N 1
ATOM 766 C CA . ALA A 1 101 ? 6.799 -2.461 8.757 1.00 90.19 101 ALA A CA 1
ATOM 767 C C . ALA A 1 101 ? 5.965 -3.734 8.534 1.00 90.19 101 ALA A C 1
ATOM 769 O O . ALA A 1 101 ? 6.170 -4.750 9.190 1.00 90.19 101 ALA A O 1
ATOM 770 N N . HIS A 1 102 ? 5.102 -3.753 7.529 1.00 92.25 102 HIS A N 1
ATOM 771 C CA . HIS A 1 102 ? 4.182 -4.875 7.349 1.00 92.25 102 HIS A CA 1
ATOM 772 C C . HIS A 1 102 ? 4.719 -6.004 6.458 1.00 92.25 102 HIS A C 1
ATOM 774 O O . HIS A 1 102 ? 3.972 -6.900 6.075 1.00 92.25 102 HIS A O 1
ATOM 780 N N . ALA A 1 103 ? 6.018 -6.026 6.153 1.00 92.44 103 ALA A N 1
ATOM 781 C CA . ALA A 1 103 ? 6.575 -6.912 5.131 1.00 92.44 103 ALA A CA 1
ATOM 782 C C . ALA A 1 103 ? 6.406 -8.415 5.408 1.00 92.44 103 ALA A C 1
ATOM 784 O O . ALA A 1 103 ? 6.351 -9.221 4.479 1.00 92.44 103 ALA A O 1
ATOM 785 N N . ALA A 1 104 ? 6.322 -8.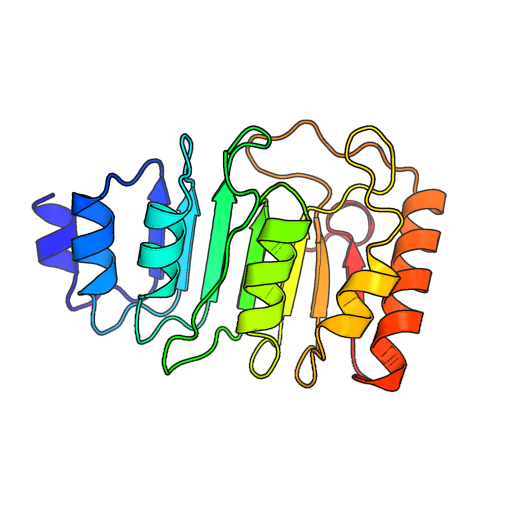800 6.683 1.00 92.00 104 ALA A N 1
ATOM 786 C CA . ALA A 1 104 ? 6.141 -10.192 7.085 1.00 92.00 104 ALA A CA 1
ATOM 787 C C . ALA A 1 104 ? 4.716 -10.716 6.842 1.00 92.00 104 ALA A C 1
ATOM 789 O O . ALA A 1 104 ? 4.530 -11.928 6.744 1.00 92.00 104 ALA A O 1
ATOM 790 N N . THR A 1 105 ? 3.722 -9.828 6.766 1.00 93.31 105 THR A N 1
ATOM 791 C CA . THR A 1 105 ? 2.296 -10.182 6.675 1.00 93.31 105 THR A CA 1
ATOM 792 C C . THR A 1 105 ? 1.660 -9.762 5.358 1.00 93.31 105 THR A C 1
ATOM 794 O O . THR A 1 105 ? 0.636 -10.330 4.982 1.00 93.31 105 THR A O 1
ATOM 797 N N . LEU A 1 106 ? 2.259 -8.794 4.661 1.00 95.25 106 LEU A N 1
ATOM 798 C CA . LEU A 1 106 ? 1.680 -8.194 3.470 1.00 95.25 106 LEU A CA 1
ATOM 799 C C . LEU A 1 106 ? 1.586 -9.209 2.327 1.00 95.25 106 LEU A C 1
ATOM 801 O O . LEU A 1 106 ? 2.588 -9.788 1.908 1.00 95.25 106 LEU A O 1
ATOM 805 N N . ARG A 1 107 ? 0.367 -9.402 1.823 1.00 97.06 107 ARG A N 1
ATOM 806 C CA . ARG A 1 107 ? 0.031 -10.291 0.702 1.00 97.06 107 ARG A CA 1
ATOM 807 C C . ARG A 1 107 ? -0.274 -9.514 -0.565 1.00 97.06 107 ARG A C 1
ATOM 809 O O . ARG A 1 107 ? 0.048 -9.986 -1.654 1.00 97.06 107 ARG A O 1
ATOM 816 N N . GLU A 1 108 ? -0.845 -8.327 -0.420 1.00 97.81 108 GLU A N 1
ATOM 817 C CA . GLU A 1 108 ? -1.116 -7.424 -1.527 1.00 97.81 108 GLU A CA 1
ATOM 818 C C . GLU A 1 108 ? -0.597 -6.020 -1.227 1.00 97.81 108 GLU A C 1
ATOM 820 O O . GLU A 1 108 ? -0.872 -5.444 -0.173 1.00 97.81 108 GLU A O 1
ATOM 825 N N . LEU A 1 109 ? 0.166 -5.484 -2.177 1.00 97.31 109 LEU A N 1
ATOM 826 C CA . LEU A 1 109 ? 0.714 -4.140 -2.144 1.00 97.31 109 LEU A CA 1
ATOM 827 C C . LEU A 1 109 ? 0.280 -3.393 -3.395 1.00 97.31 109 LEU A C 1
ATOM 829 O O . LEU A 1 109 ? 0.605 -3.799 -4.505 1.00 97.31 109 LEU A O 1
ATOM 833 N N . GLN A 1 110 ? -0.360 -2.253 -3.219 1.00 95.56 110 GLN A N 1
ATOM 834 C CA . GLN A 1 110 ? -0.610 -1.307 -4.285 1.00 95.56 110 GLN A CA 1
ATOM 835 C C . GLN A 1 110 ? 0.120 -0.008 -3.960 1.00 95.56 110 GLN A C 1
ATOM 837 O O . GLN A 1 110 ? -0.146 0.634 -2.946 1.00 95.56 110 GLN A O 1
ATOM 842 N N . LEU A 1 111 ? 1.091 0.355 -4.789 1.00 92.44 111 LEU A N 1
ATOM 843 C CA . LEU A 1 111 ? 2.034 1.429 -4.503 1.00 92.44 111 LEU A CA 1
ATOM 844 C C . LEU A 1 111 ? 1.998 2.460 -5.623 1.00 92.44 111 LEU A C 1
ATOM 846 O O . LEU A 1 111 ? 2.238 2.126 -6.786 1.00 92.44 111 LEU A O 1
ATOM 850 N N . LEU A 1 112 ? 1.749 3.722 -5.271 1.00 87.94 112 LEU A N 1
ATOM 851 C CA . LEU A 1 112 ? 1.985 4.829 -6.188 1.00 87.94 112 LEU A CA 1
ATOM 852 C C . LEU A 1 112 ? 3.488 4.949 -6.429 1.00 87.94 112 LEU A C 1
ATOM 854 O O . LEU A 1 112 ? 4.261 5.306 -5.544 1.00 87.94 112 LEU A O 1
ATOM 858 N N . ALA A 1 113 ? 3.887 4.632 -7.651 1.00 82.06 113 ALA A N 1
ATOM 859 C CA . ALA A 1 113 ? 5.246 4.803 -8.114 1.00 82.06 113 ALA A CA 1
ATOM 860 C C . ALA A 1 113 ? 5.179 5.297 -9.548 1.00 82.06 113 ALA A C 1
ATOM 862 O O . ALA A 1 113 ? 4.528 4.671 -10.382 1.00 82.06 113 ALA A O 1
ATOM 863 N N . ALA A 1 114 ? 5.848 6.403 -9.862 1.00 78.19 114 ALA A N 1
ATOM 864 C CA . ALA A 1 114 ? 5.959 6.841 -11.245 1.00 78.19 114 ALA A CA 1
ATOM 865 C C . ALA A 1 114 ? 7.170 6.186 -11.923 1.00 78.19 114 ALA A C 1
ATOM 867 O O . ALA A 1 114 ? 8.178 5.887 -11.278 1.00 78.19 114 ALA A O 1
ATOM 868 N N . SER A 1 115 ? 7.082 5.945 -13.231 1.00 72.19 115 SER A N 1
ATOM 869 C CA . SER A 1 115 ? 8.231 5.506 -14.038 1.00 72.19 115 SER A CA 1
ATOM 870 C C . SER A 1 115 ? 9.044 6.677 -14.589 1.00 72.19 115 SER A C 1
ATOM 872 O O . SER A 1 115 ? 10.202 6.494 -14.949 1.00 72.19 115 SER A O 1
ATOM 874 N N . GLU A 1 116 ? 8.455 7.872 -14.662 1.00 73.56 116 GLU A N 1
ATOM 875 C CA . GLU A 1 116 ? 9.066 9.059 -15.264 1.00 73.56 116 GLU A CA 1
ATOM 876 C C . GLU A 1 116 ? 9.120 10.227 -14.277 1.00 73.56 116 GLU A C 1
ATOM 878 O O . GLU A 1 116 ? 8.342 10.314 -13.326 1.00 73.56 116 GLU A O 1
ATOM 883 N N . GLN A 1 117 ? 10.073 11.127 -14.515 1.00 69.62 117 GLN A N 1
ATOM 884 C CA . GLN A 1 117 ? 10.282 12.344 -13.731 1.00 69.62 117 GLN A CA 1
ATOM 885 C C . GLN A 1 117 ? 9.055 13.280 -13.778 1.00 69.62 117 GLN A C 1
ATOM 887 O O . GLN A 1 117 ? 8.296 13.244 -14.750 1.00 69.62 117 GLN A O 1
ATOM 892 N N . PRO A 1 118 ? 8.846 14.140 -12.760 1.00 65.44 118 PRO A N 1
ATOM 893 C CA . PRO A 1 118 ? 9.702 14.384 -11.587 1.00 65.44 118 PRO A CA 1
ATOM 894 C C . PRO A 1 118 ? 9.460 13.427 -10.406 1.00 65.44 118 PRO A C 1
ATOM 896 O O . PRO A 1 118 ? 10.167 13.487 -9.408 1.00 65.44 118 PRO A O 1
ATOM 899 N N . TYR A 1 119 ? 8.463 12.545 -10.502 1.00 69.75 119 TYR A N 1
ATOM 900 C CA . TYR A 1 119 ? 8.084 11.618 -9.423 1.00 69.75 119 TYR A CA 1
ATOM 901 C C . TYR A 1 119 ? 8.619 10.198 -9.640 1.00 69.75 119 TYR A C 1
ATOM 903 O O . TYR A 1 119 ? 8.219 9.258 -8.944 1.00 69.75 119 TYR A O 1
ATOM 911 N N . GLY A 1 120 ? 9.476 10.046 -10.652 1.00 71.69 120 GLY A N 1
ATOM 912 C CA . GLY A 1 120 ? 10.037 8.782 -11.093 1.00 71.69 120 GLY A CA 1
ATOM 913 C C . GLY A 1 120 ? 10.755 8.086 -9.949 1.00 71.69 120 GLY A C 1
ATOM 914 O O . GLY A 1 120 ? 11.503 8.708 -9.201 1.00 71.69 120 GLY A O 1
ATOM 915 N N . CYS A 1 121 ? 10.522 6.787 -9.825 1.00 79.06 121 CYS A N 1
ATOM 916 C CA . CYS A 1 121 ? 11.102 5.948 -8.786 1.00 79.06 121 CYS A CA 1
ATOM 917 C C . CYS A 1 121 ? 12.113 4.979 -9.429 1.00 79.06 121 CYS A C 1
ATOM 919 O O . CYS A 1 121 ? 11.783 3.800 -9.596 1.00 79.06 121 CYS A O 1
ATOM 921 N N . PRO A 1 122 ? 13.302 5.452 -9.861 1.00 77.12 122 PRO A N 1
ATOM 922 C CA . PRO A 1 122 ? 14.268 4.612 -10.575 1.00 77.12 122 PRO A CA 1
ATOM 923 C C . PRO A 1 122 ? 14.787 3.462 -9.703 1.00 77.12 122 PRO A C 1
ATOM 925 O O . PRO A 1 122 ? 14.950 2.348 -10.191 1.00 77.12 122 PRO A O 1
ATOM 928 N N . ASP A 1 123 ? 14.934 3.699 -8.398 1.00 85.81 123 ASP A N 1
ATOM 929 C CA . ASP A 1 123 ? 15.466 2.722 -7.443 1.00 85.81 123 ASP A CA 1
ATOM 930 C C . ASP A 1 123 ? 14.390 1.815 -6.827 1.00 85.81 123 ASP A C 1
ATOM 932 O O . ASP A 1 123 ? 14.678 1.030 -5.924 1.00 85.81 123 ASP A O 1
ATOM 936 N N . LEU A 1 124 ? 13.142 1.880 -7.316 1.00 91.12 124 LEU A N 1
ATOM 937 C CA . LEU A 1 124 ? 12.008 1.154 -6.735 1.00 91.12 124 LEU A CA 1
ATOM 938 C C . LEU A 1 124 ? 12.290 -0.344 -6.568 1.00 91.12 124 LEU A C 1
ATOM 940 O O . LEU A 1 124 ? 12.007 -0.916 -5.519 1.00 91.12 124 LEU A O 1
ATOM 944 N N . ALA A 1 125 ? 12.853 -0.978 -7.597 1.00 92.31 125 ALA A N 1
ATOM 945 C CA . ALA A 1 125 ? 13.172 -2.401 -7.572 1.00 92.31 125 ALA A CA 1
ATOM 946 C C . ALA A 1 125 ? 14.208 -2.736 -6.484 1.00 92.31 125 ALA A C 1
ATOM 948 O O . ALA A 1 125 ? 14.036 -3.692 -5.727 1.00 92.31 125 ALA A O 1
ATOM 949 N N . ALA A 1 126 ? 15.263 -1.923 -6.368 1.00 91.94 126 ALA A N 1
ATOM 950 C CA . ALA A 1 126 ? 16.292 -2.107 -5.352 1.00 91.94 126 ALA A CA 1
ATOM 951 C C . ALA A 1 126 ? 15.722 -1.921 -3.940 1.00 91.94 126 ALA A C 1
ATOM 953 O O . ALA A 1 126 ? 15.950 -2.760 -3.070 1.00 91.94 126 ALA A O 1
ATOM 954 N N . GLU A 1 127 ? 14.920 -0.880 -3.734 1.00 93.31 127 GLU A N 1
ATOM 955 C CA . GLU A 1 127 ? 14.264 -0.593 -2.461 1.00 93.31 127 GLU A CA 1
ATOM 956 C C . GLU A 1 127 ? 13.293 -1.708 -2.039 1.00 93.31 127 GLU A C 1
ATOM 958 O O . GLU A 1 127 ? 13.339 -2.174 -0.896 1.00 93.31 127 GLU A O 1
ATOM 963 N N . LEU A 1 128 ? 12.457 -2.205 -2.957 1.00 94.44 128 LEU A N 1
ATOM 964 C CA . LEU A 1 128 ? 11.519 -3.297 -2.679 1.00 94.44 128 LEU A CA 1
ATOM 965 C C . LEU A 1 128 ? 12.238 -4.598 -2.307 1.00 94.44 128 LEU A C 1
ATOM 967 O O . LEU A 1 128 ? 11.811 -5.274 -1.368 1.00 94.44 128 LEU A O 1
ATOM 971 N N . ARG A 1 129 ? 13.376 -4.907 -2.945 1.00 93.12 129 ARG A N 1
ATOM 972 C CA . ARG A 1 129 ? 14.220 -6.057 -2.574 1.00 93.12 129 ARG A CA 1
ATOM 973 C C . ARG A 1 129 ? 14.634 -6.008 -1.100 1.00 93.12 129 ARG A C 1
ATOM 975 O O . ARG A 1 129 ? 14.635 -7.028 -0.414 1.00 93.12 129 ARG A O 1
ATOM 982 N N . THR A 1 130 ? 14.929 -4.816 -0.572 1.00 93.00 130 THR A N 1
ATOM 983 C CA . THR A 1 130 ? 15.315 -4.653 0.844 1.00 93.00 130 THR A CA 1
ATOM 984 C C . THR A 1 130 ? 14.163 -4.864 1.826 1.00 93.00 130 THR A C 1
ATOM 986 O O . THR A 1 130 ? 14.409 -5.094 3.010 1.00 93.00 130 THR A O 1
ATOM 989 N N . CYS A 1 131 ? 12.910 -4.806 1.364 1.00 91.62 131 CYS A N 1
ATOM 990 C CA . CYS A 1 131 ? 11.741 -4.878 2.236 1.00 91.62 131 CYS A CA 1
ATOM 991 C C . CYS A 1 131 ? 11.451 -6.295 2.749 1.00 91.62 131 CYS A C 1
ATOM 993 O O . CYS A 1 131 ? 10.772 -6.418 3.759 1.00 91.62 131 CYS A O 1
ATOM 995 N N . ARG A 1 132 ? 11.989 -7.357 2.123 1.00 89.19 132 ARG A N 1
ATOM 996 C CA . ARG A 1 132 ? 11.790 -8.768 2.532 1.00 89.19 132 ARG A CA 1
ATOM 997 C C . ARG A 1 132 ? 10.306 -9.173 2.608 1.00 89.19 132 ARG A C 1
ATOM 999 O O . ARG A 1 132 ? 9.849 -9.713 3.614 1.00 89.19 132 ARG A O 1
ATOM 1006 N N . LEU A 1 133 ? 9.569 -8.928 1.528 1.00 93.69 133 LEU A N 1
ATOM 1007 C CA . LEU A 1 133 ? 8.117 -9.114 1.395 1.00 93.69 133 LEU A CA 1
ATOM 1008 C C . LEU A 1 133 ? 7.684 -10.590 1.262 1.00 93.69 133 LEU A C 1
ATOM 1010 O O . LEU A 1 133 ? 7.043 -10.975 0.295 1.00 93.69 133 LEU A O 1
ATOM 1014 N N . ARG A 1 134 ? 8.038 -11.439 2.231 1.00 91.81 134 ARG A N 1
ATOM 1015 C CA . ARG A 1 134 ? 7.977 -12.918 2.137 1.00 91.81 134 ARG A CA 1
ATOM 1016 C C . ARG A 1 134 ? 6.606 -13.523 1.813 1.00 91.81 134 ARG A C 1
ATOM 1018 O O . ARG A 1 134 ? 6.552 -14.674 1.399 1.00 91.81 134 ARG A O 1
ATOM 1025 N N . GLN A 1 135 ? 5.516 -12.808 2.076 1.00 95.12 135 GLN A N 1
ATOM 1026 C CA . GLN A 1 135 ? 4.145 -13.293 1.867 1.00 95.12 135 GLN A CA 1
ATOM 1027 C C . GLN A 1 135 ? 3.453 -12.632 0.666 1.00 95.12 135 GLN A C 1
ATOM 1029 O O . GLN A 1 135 ? 2.280 -12.913 0.413 1.00 95.12 135 GLN A O 1
ATOM 1034 N N . LEU A 1 136 ? 4.153 -11.759 -0.066 1.00 97.38 136 LEU A N 1
ATOM 1035 C CA . LEU A 1 136 ? 3.561 -10.940 -1.116 1.00 97.38 136 LEU A CA 1
ATOM 1036 C C . LEU A 1 136 ? 3.190 -11.771 -2.342 1.00 97.38 136 LEU A C 1
ATOM 1038 O O . LEU A 1 136 ? 4.030 -12.373 -2.991 1.00 97.38 136 LEU A O 1
ATOM 1042 N N . ARG A 1 137 ? 1.919 -11.749 -2.716 1.00 97.12 137 ARG A N 1
ATOM 1043 C CA . ARG A 1 137 ? 1.412 -12.450 -3.902 1.00 97.12 137 ARG A CA 1
ATOM 1044 C C . ARG A 1 137 ? 1.120 -11.495 -5.046 1.00 97.12 137 ARG A C 1
ATOM 1046 O O . ARG A 1 137 ? 1.214 -11.872 -6.209 1.00 97.12 137 ARG A O 1
ATOM 1053 N N . ARG A 1 138 ? 0.770 -10.251 -4.726 1.00 97.75 138 ARG A N 1
ATOM 1054 C CA . ARG A 1 138 ? 0.312 -9.268 -5.705 1.00 97.75 138 ARG A CA 1
ATOM 1055 C C . ARG A 1 138 ? 0.907 -7.899 -5.412 1.00 97.75 138 ARG A C 1
ATOM 1057 O O . ARG A 1 138 ? 0.731 -7.365 -4.320 1.00 97.75 138 ARG A O 1
ATOM 1064 N N . LEU A 1 139 ? 1.595 -7.338 -6.400 1.00 97.44 139 LEU A N 1
ATOM 1065 C CA . LEU A 1 139 ? 2.085 -5.968 -6.396 1.00 97.44 139 LEU A CA 1
ATOM 1066 C C . LEU A 1 139 ? 1.456 -5.203 -7.561 1.00 97.44 139 LEU A C 1
ATOM 1068 O O . LEU A 1 139 ? 1.639 -5.580 -8.715 1.00 97.44 139 LEU A O 1
ATOM 1072 N N . VAL A 1 140 ? 0.753 -4.111 -7.273 1.00 95.94 140 VAL A N 1
ATOM 1073 C CA . VAL A 1 140 ? 0.159 -3.219 -8.275 1.00 95.94 140 VAL A CA 1
ATOM 1074 C C . VAL A 1 140 ? 0.869 -1.868 -8.236 1.00 95.94 140 VAL A C 1
ATOM 1076 O O . VAL A 1 140 ? 0.894 -1.182 -7.217 1.00 95.94 140 VAL A O 1
ATOM 1079 N N . LEU A 1 141 ? 1.446 -1.465 -9.363 1.00 93.19 141 LEU A N 1
ATOM 1080 C CA . LEU A 1 141 ? 1.978 -0.124 -9.569 1.00 93.19 141 LEU A CA 1
ATOM 1081 C C . LEU A 1 141 ? 0.823 0.809 -9.931 1.00 93.19 141 LEU A C 1
ATOM 1083 O O . LEU A 1 141 ? 0.231 0.699 -11.009 1.00 93.19 141 LEU A O 1
ATOM 1087 N N . LEU A 1 142 ? 0.505 1.730 -9.026 1.00 88.94 142 LEU A N 1
ATOM 1088 C CA . LEU A 1 142 ? -0.535 2.726 -9.238 1.00 88.94 142 LEU A CA 1
ATOM 1089 C C . LEU A 1 142 ? 0.031 3.878 -10.064 1.00 88.94 142 LEU A C 1
ATOM 1091 O O . LEU A 1 142 ? 1.098 4.413 -9.766 1.00 88.94 142 LEU A O 1
ATOM 1095 N N . ARG A 1 143 ? -0.696 4.262 -11.113 1.00 83.44 143 ARG A N 1
ATOM 1096 C CA . ARG A 1 143 ? -0.351 5.379 -12.012 1.00 83.44 143 ARG A CA 1
ATOM 1097 C C . ARG A 1 143 ? -1.308 6.556 -11.891 1.00 83.44 143 ARG A C 1
ATOM 1099 O O . ARG A 1 143 ? -1.022 7.644 -12.386 1.00 83.44 143 ARG A O 1
ATOM 1106 N N . ARG A 1 144 ? -2.452 6.329 -11.253 1.00 72.81 144 ARG A N 1
ATOM 1107 C CA . ARG A 1 144 ? -3.486 7.320 -10.971 1.00 72.81 144 ARG A CA 1
ATOM 1108 C C . ARG A 1 144 ? -3.928 7.151 -9.530 1.00 72.81 144 ARG A C 1
ATOM 1110 O O . ARG A 1 144 ? -4.096 6.023 -9.073 1.00 72.81 144 ARG A O 1
ATOM 1117 N N . THR A 1 145 ? -4.133 8.270 -8.857 1.00 63.81 145 THR A N 1
ATOM 1118 C CA . THR A 1 145 ? -4.839 8.345 -7.578 1.00 63.81 145 THR A CA 1
ATOM 1119 C C . THR A 1 145 ? -5.917 9.413 -7.698 1.00 63.81 145 THR A C 1
ATOM 1121 O O . THR A 1 145 ? -5.965 10.121 -8.705 1.00 63.81 145 THR A O 1
ATOM 1124 N N . LEU A 1 146 ? -6.806 9.489 -6.709 1.00 58.03 146 LEU A N 1
ATOM 1125 C CA . LEU A 1 146 ? -7.986 10.357 -6.748 1.00 58.03 146 LEU A CA 1
ATOM 1126 C C . LEU A 1 146 ? -7.631 11.847 -6.920 1.00 58.03 146 LEU A C 1
ATOM 1128 O O . LEU A 1 146 ? -8.381 12.565 -7.572 1.00 58.03 146 LEU A O 1
ATOM 1132 N N . ASP A 1 147 ? -6.459 12.268 -6.426 1.00 53.31 147 ASP A N 1
ATOM 1133 C CA . ASP A 1 147 ? -6.088 13.686 -6.313 1.00 53.31 147 ASP A CA 1
ATOM 1134 C C . ASP A 1 147 ? -4.746 14.058 -6.981 1.00 53.31 147 ASP A C 1
ATOM 1136 O O . ASP A 1 147 ? -4.330 15.216 -6.925 1.00 53.31 147 ASP A O 1
ATOM 1140 N N . ALA A 1 148 ? -4.029 13.109 -7.601 1.00 56.44 148 ALA A N 1
ATOM 1141 C CA . ALA A 1 148 ? -2.696 13.366 -8.160 1.00 56.44 148 ALA A CA 1
ATOM 1142 C C . ALA A 1 148 ? -2.693 13.537 -9.685 1.00 56.44 148 ALA A C 1
ATOM 1144 O O . ALA A 1 148 ? -3.463 12.912 -10.417 1.00 56.44 148 ALA A O 1
ATOM 1145 N N . VAL A 1 149 ? -1.735 14.337 -10.168 1.00 58.25 149 VAL A N 1
ATOM 1146 C CA . VAL A 1 149 ? -1.366 14.393 -11.588 1.00 58.25 149 VAL A CA 1
ATOM 1147 C C . VAL A 1 149 ? -1.095 12.959 -12.059 1.00 58.25 149 VAL A C 1
ATOM 1149 O O . VAL A 1 149 ? -0.261 12.284 -11.447 1.00 58.25 149 VAL A O 1
ATOM 1152 N N . PRO A 1 150 ? -1.772 12.468 -13.115 1.00 62.34 150 PRO A N 1
ATOM 1153 C CA . PRO A 1 150 ? -1.543 11.118 -13.604 1.00 62.34 150 PRO A CA 1
ATOM 1154 C C . PRO A 1 150 ? -0.057 10.940 -13.908 1.00 62.34 150 PRO A C 1
ATOM 1156 O O . PRO A 1 150 ? 0.554 11.770 -14.589 1.00 62.34 150 PRO A O 1
ATOM 1159 N N . CYS A 1 151 ? 0.525 9.854 -13.400 1.00 67.31 151 CYS A N 1
ATOM 1160 C CA . CYS A 1 151 ? 1.883 9.480 -13.752 1.00 67.31 151 CYS A CA 1
ATOM 1161 C C . CYS A 1 151 ? 1.963 9.347 -15.274 1.00 67.31 151 CYS A C 1
ATOM 1163 O O . CYS A 1 151 ? 1.257 8.534 -15.882 1.00 67.31 151 CYS A O 1
ATOM 1165 N N . ARG A 1 152 ? 2.849 10.140 -15.883 1.00 69.56 152 ARG A N 1
ATOM 1166 C CA . ARG A 1 152 ? 3.232 9.950 -17.279 1.00 69.56 152 ARG A CA 1
ATOM 1167 C C . ARG A 1 152 ? 4.060 8.672 -17.357 1.00 69.56 152 ARG A C 1
ATOM 1169 O O . ARG A 1 152 ? 5.047 8.523 -16.640 1.00 69.56 152 ARG A O 1
ATOM 1176 N N . HIS A 1 153 ? 3.593 7.727 -18.157 1.00 77.31 153 HIS A N 1
ATOM 1177 C CA . HIS A 1 153 ? 4.365 6.557 -18.537 1.00 77.31 153 HIS A CA 1
ATOM 1178 C C . HIS A 1 153 ? 3.967 6.132 -19.942 1.00 77.31 153 HIS A C 1
ATOM 1180 O O . HIS A 1 153 ? 2.809 6.270 -20.343 1.00 77.31 153 HIS A O 1
ATOM 1186 N N . THR A 1 154 ? 4.925 5.584 -20.675 1.00 86.31 154 THR A N 1
ATOM 1187 C CA . THR A 1 154 ? 4.660 4.822 -21.890 1.00 86.31 154 THR A CA 1
ATOM 1188 C C . THR A 1 154 ? 4.519 3.346 -21.535 1.00 86.31 154 THR A C 1
ATOM 1190 O O . THR A 1 154 ? 4.985 2.885 -20.487 1.00 86.31 154 THR A O 1
ATOM 1193 N N . VAL A 1 155 ? 3.882 2.575 -22.416 1.00 88.06 155 VAL A N 1
ATOM 1194 C CA . VAL A 1 155 ? 3.761 1.118 -22.246 1.00 88.06 155 VAL A CA 1
ATOM 1195 C C . VAL A 1 155 ? 5.146 0.482 -22.063 1.00 88.06 155 VAL A C 1
ATOM 1197 O O . VAL A 1 155 ? 5.321 -0.369 -21.193 1.00 88.06 155 VAL A O 1
ATOM 1200 N N . ASP A 1 156 ? 6.156 0.962 -22.792 1.00 89.50 156 ASP A N 1
ATOM 1201 C CA . ASP A 1 156 ? 7.523 0.442 -22.725 1.00 89.50 156 ASP A CA 1
ATOM 1202 C C . ASP A 1 156 ? 8.251 0.799 -21.422 1.00 89.50 156 ASP A C 1
ATOM 1204 O O . ASP A 1 156 ? 8.954 -0.045 -20.855 1.00 89.50 156 ASP A O 1
ATOM 1208 N N . THR A 1 157 ? 8.112 2.032 -20.914 1.00 88.62 157 THR A N 1
ATOM 1209 C CA . THR A 1 157 ? 8.724 2.418 -19.626 1.00 88.62 157 THR A CA 1
ATOM 1210 C C . THR A 1 157 ? 8.063 1.680 -18.466 1.00 88.62 157 THR A C 1
ATOM 1212 O O . THR A 1 157 ? 8.761 1.171 -17.587 1.00 88.62 157 THR A O 1
ATOM 1215 N N . CYS A 1 158 ? 6.739 1.511 -18.508 1.00 89.62 158 CYS A N 1
ATOM 1216 C CA . CYS A 1 158 ? 6.010 0.701 -17.537 1.00 89.62 158 CYS A CA 1
ATOM 1217 C C . CYS A 1 158 ? 6.413 -0.776 -17.593 1.00 89.62 158 CYS A C 1
ATOM 1219 O O . CYS A 1 158 ? 6.696 -1.365 -16.550 1.00 89.62 158 CYS A O 1
ATOM 1221 N N . ARG A 1 159 ? 6.515 -1.370 -18.790 1.00 91.62 159 ARG A N 1
ATOM 1222 C CA . ARG A 1 159 ? 6.941 -2.766 -18.962 1.00 91.62 159 ARG A CA 1
ATOM 1223 C C . ARG A 1 159 ? 8.327 -3.011 -18.375 1.00 91.62 159 ARG A C 1
ATOM 1225 O O . ARG A 1 159 ? 8.497 -3.968 -17.625 1.00 91.62 159 ARG A O 1
ATOM 1232 N N . ARG A 1 160 ? 9.294 -2.130 -18.657 1.00 92.62 160 ARG A N 1
ATOM 1233 C CA . ARG A 1 160 ? 10.648 -2.220 -18.083 1.00 92.62 160 ARG A CA 1
ATOM 1234 C C . ARG A 1 160 ? 10.636 -2.125 -16.560 1.00 92.62 160 ARG A C 1
ATOM 1236 O O . ARG A 1 160 ? 11.307 -2.915 -15.905 1.00 92.62 160 ARG A O 1
ATOM 1243 N N . GLN A 1 161 ? 9.848 -1.210 -15.994 1.00 91.88 161 GLN A N 1
ATOM 1244 C CA . GLN A 1 161 ? 9.725 -1.094 -14.540 1.00 91.88 161 GLN A CA 1
ATOM 1245 C C . GLN A 1 161 ? 9.088 -2.345 -13.917 1.00 91.88 161 GLN A C 1
ATOM 1247 O O . GLN A 1 161 ? 9.594 -2.827 -12.908 1.00 91.88 161 GLN A O 1
ATOM 1252 N N . LYS A 1 162 ? 8.025 -2.901 -14.522 1.00 93.81 162 LYS A N 1
ATOM 1253 C CA . LYS A 1 162 ? 7.391 -4.146 -14.053 1.00 93.81 162 LYS A CA 1
ATOM 1254 C C . LYS A 1 162 ? 8.384 -5.308 -14.027 1.00 93.81 162 LYS A C 1
ATOM 1256 O O . LYS A 1 162 ? 8.473 -5.985 -13.010 1.00 93.81 162 LYS A O 1
ATOM 1261 N N . ILE A 1 163 ? 9.151 -5.494 -15.106 1.00 94.88 163 ILE A N 1
ATOM 1262 C CA . ILE A 1 163 ? 10.186 -6.538 -15.192 1.00 94.88 163 ILE A CA 1
ATOM 1263 C C . ILE A 1 163 ? 11.240 -6.333 -14.102 1.00 94.88 163 ILE A C 1
ATOM 1265 O O . ILE A 1 163 ? 11.487 -7.245 -13.326 1.00 94.88 163 ILE A O 1
ATOM 1269 N N . GLY A 1 164 ? 11.782 -5.119 -13.961 1.00 94.81 164 GLY A N 1
ATOM 1270 C CA . GLY A 1 164 ? 12.796 -4.848 -12.938 1.00 94.81 164 GLY A CA 1
ATOM 1271 C C . GLY A 1 164 ? 12.304 -5.095 -11.507 1.00 94.81 164 GLY A C 1
ATOM 1272 O O . GLY A 1 164 ? 13.059 -5.591 -10.674 1.00 94.81 164 GLY A O 1
ATOM 1273 N N . VAL A 1 165 ? 11.038 -4.778 -11.211 1.00 95.25 165 VAL A N 1
ATOM 1274 C CA . VAL A 1 165 ? 10.422 -5.073 -9.906 1.00 95.25 165 VAL A CA 1
ATOM 1275 C C . VAL A 1 165 ? 10.197 -6.574 -9.721 1.00 95.25 165 VAL A C 1
ATOM 1277 O O . VAL A 1 165 ? 10.471 -7.089 -8.641 1.00 95.25 165 VAL A O 1
ATOM 1280 N N . TYR A 1 166 ? 9.731 -7.276 -10.755 1.00 96.06 166 TYR A N 1
ATOM 1281 C CA . TYR A 1 166 ? 9.549 -8.726 -10.717 1.00 96.06 166 TYR A CA 1
ATOM 1282 C C . TYR A 1 166 ? 10.876 -9.446 -10.455 1.00 96.06 166 TYR A C 1
ATOM 1284 O O . TYR A 1 166 ? 10.977 -10.192 -9.483 1.00 96.06 166 TYR A O 1
ATOM 1292 N N . ASP A 1 167 ? 11.918 -9.137 -11.229 1.00 95.44 167 ASP A N 1
ATOM 1293 C CA . ASP A 1 167 ? 13.254 -9.726 -11.078 1.00 95.44 167 ASP A CA 1
ATOM 1294 C C . ASP A 1 167 ? 13.834 -9.470 -9.678 1.00 95.44 167 ASP A C 1
ATOM 1296 O O . ASP A 1 167 ? 14.533 -10.305 -9.110 1.00 95.44 167 ASP A O 1
ATOM 1300 N N . ALA A 1 168 ? 13.523 -8.318 -9.077 1.00 94.25 168 ALA A N 1
ATOM 1301 C CA . ALA A 1 168 ? 13.963 -7.987 -7.727 1.00 94.25 168 ALA A CA 1
ATOM 1302 C C . ALA A 1 168 ? 13.238 -8.760 -6.616 1.00 94.25 168 ALA A C 1
ATOM 1304 O O . ALA A 1 168 ? 13.780 -8.868 -5.514 1.00 94.25 168 ALA A O 1
ATOM 1305 N N . LEU A 1 169 ? 12.028 -9.257 -6.875 1.00 95.31 169 LEU A N 1
ATOM 1306 C CA . LEU A 1 169 ? 11.182 -9.911 -5.878 1.00 95.31 169 LEU A CA 1
ATOM 1307 C C . LEU A 1 169 ? 11.139 -11.431 -6.029 1.00 95.31 169 LEU A C 1
ATOM 1309 O O . LEU A 1 169 ? 11.017 -12.113 -5.014 1.00 95.31 169 LEU A O 1
ATOM 1313 N N . VAL A 1 170 ? 11.277 -11.958 -7.248 1.00 94.62 170 VAL A N 1
ATOM 1314 C CA . VAL A 1 170 ? 11.084 -13.385 -7.556 1.00 94.62 170 VAL A CA 1
ATOM 1315 C C . VAL A 1 170 ? 12.004 -14.306 -6.747 1.00 94.62 170 VAL A C 1
ATOM 1317 O O . VAL A 1 170 ? 11.580 -15.377 -6.326 1.00 94.62 170 VAL A O 1
ATOM 1320 N N . GLU A 1 171 ? 13.226 -13.865 -6.429 1.00 89.31 171 GLU A N 1
ATOM 1321 C CA . GLU A 1 171 ? 14.157 -14.626 -5.578 1.00 89.31 171 GLU A CA 1
ATOM 1322 C C . GLU A 1 171 ? 13.618 -14.841 -4.155 1.00 89.31 171 GLU A C 1
ATOM 1324 O O . GLU A 1 171 ? 13.869 -15.870 -3.532 1.00 89.31 171 GLU A O 1
ATOM 1329 N N . SER A 1 172 ? 12.892 -13.856 -3.619 1.00 89.12 172 SER A N 1
ATOM 1330 C CA . SER A 1 172 ? 12.333 -13.899 -2.262 1.00 89.12 172 SER A CA 1
ATOM 1331 C C . SER A 1 172 ? 10.885 -14.382 -2.230 1.00 89.12 172 SER A C 1
ATOM 1333 O O . SER A 1 172 ? 10.424 -14.837 -1.182 1.00 89.12 172 SER A O 1
ATOM 1335 N N . VAL A 1 173 ? 10.159 -14.228 -3.340 1.00 92.69 173 VAL A N 1
ATOM 1336 C CA . VAL A 1 173 ? 8.723 -14.489 -3.443 1.00 92.69 173 VAL A CA 1
ATOM 1337 C C . VAL A 1 173 ? 8.390 -15.004 -4.853 1.00 92.69 173 VAL A C 1
ATOM 1339 O O . VAL A 1 173 ? 8.022 -14.220 -5.726 1.00 92.69 173 VAL A O 1
ATOM 1342 N N . PRO A 1 174 ? 8.534 -16.318 -5.105 1.00 88.81 174 PRO A N 1
ATOM 1343 C CA . PRO A 1 174 ? 8.451 -16.882 -6.457 1.00 88.81 174 PRO A CA 1
ATOM 1344 C C . PRO A 1 174 ? 7.098 -16.678 -7.150 1.00 88.81 174 PRO A C 1
ATOM 1346 O O . PRO A 1 174 ? 7.049 -16.523 -8.365 1.00 88.81 174 PRO A O 1
ATOM 1349 N N . ASP A 1 175 ? 6.010 -16.631 -6.378 1.00 92.44 175 ASP A N 1
ATOM 1350 C CA . ASP A 1 175 ? 4.636 -16.542 -6.894 1.00 92.44 175 ASP A CA 1
ATOM 1351 C C . ASP A 1 175 ? 4.116 -15.094 -6.999 1.00 92.44 175 ASP A C 1
ATOM 1353 O O . ASP A 1 175 ? 2.907 -14.859 -7.086 1.00 92.44 175 ASP A O 1
ATOM 1357 N N . VAL A 1 176 ? 5.002 -14.095 -6.934 1.00 96.62 176 VAL A N 1
ATOM 1358 C CA . VAL A 1 176 ? 4.592 -12.688 -6.982 1.00 96.62 176 VAL A CA 1
ATOM 1359 C C . VAL A 1 176 ? 4.146 -12.286 -8.388 1.00 96.62 176 VAL A C 1
ATOM 1361 O O . VAL A 1 176 ? 4.858 -12.454 -9.375 1.00 96.62 176 VAL A O 1
ATOM 1364 N N . THR A 1 177 ? 2.972 -11.668 -8.479 1.00 97.25 177 THR A N 1
ATOM 1365 C CA . THR A 1 177 ? 2.502 -11.021 -9.708 1.00 97.25 177 THR A CA 1
ATOM 1366 C C . THR A 1 177 ? 2.727 -9.515 -9.623 1.00 97.25 177 THR A C 1
ATOM 1368 O O . THR A 1 177 ? 2.299 -8.883 -8.657 1.00 97.25 177 THR A O 1
ATOM 1371 N N . VAL A 1 178 ? 3.365 -8.930 -10.642 1.00 96.94 178 VAL A N 1
ATOM 1372 C CA . VAL A 1 178 ? 3.612 -7.482 -10.744 1.00 96.94 178 VAL A CA 1
ATOM 1373 C C . VAL A 1 178 ? 2.758 -6.881 -11.858 1.00 96.94 178 VAL A C 1
ATOM 1375 O O . VAL A 1 178 ? 2.909 -7.229 -13.029 1.00 96.94 178 VAL A O 1
ATOM 1378 N N . LEU A 1 179 ? 1.875 -5.956 -11.492 1.00 96.12 179 LEU A N 1
ATOM 1379 C CA . LEU A 1 179 ? 0.850 -5.369 -12.355 1.00 96.12 179 LEU A CA 1
ATOM 1380 C C . LEU A 1 179 ? 0.933 -3.840 -12.358 1.00 96.12 179 LEU A C 1
ATOM 1382 O O . LEU A 1 179 ? 1.585 -3.226 -11.517 1.00 96.12 179 LEU A O 1
ATOM 1386 N N . CYS A 1 180 ? 0.250 -3.218 -13.307 1.00 92.94 180 CYS A N 1
ATOM 1387 C CA . CYS A 1 180 ? 0.041 -1.784 -13.423 1.00 92.94 180 CYS A CA 1
ATOM 1388 C C . CYS A 1 180 ? -1.455 -1.519 -13.576 1.00 92.94 180 CYS A C 1
ATOM 1390 O O . CYS A 1 180 ? -2.069 -2.041 -14.506 1.00 92.94 180 CYS A O 1
ATOM 1392 N N . ASN A 1 181 ? -2.025 -0.652 -12.736 1.00 91.31 181 ASN A N 1
ATOM 1393 C CA . ASN A 1 181 ? -3.465 -0.381 -12.783 1.00 91.31 181 ASN A CA 1
ATOM 1394 C C . ASN A 1 181 ? -3.934 0.219 -14.118 1.00 91.31 181 ASN A C 1
ATOM 1396 O O . ASN A 1 181 ? -5.043 -0.037 -14.561 1.00 91.31 181 ASN A O 1
ATOM 1400 N N . ALA A 1 182 ? -3.073 0.987 -14.790 1.00 88.88 182 ALA A N 1
ATOM 1401 C CA . ALA A 1 182 ? -3.407 1.624 -16.060 1.00 88.88 182 ALA A CA 1
ATOM 1402 C C . ALA A 1 182 ? -3.209 0.720 -17.289 1.00 88.88 182 ALA A C 1
ATOM 1404 O O . ALA A 1 182 ? -3.892 0.915 -18.288 1.00 88.88 182 ALA A O 1
ATOM 1405 N N . CYS A 1 183 ? -2.248 -0.211 -17.256 1.00 90.75 183 CYS A N 1
ATOM 1406 C CA . CYS A 1 183 ? -1.935 -1.053 -18.421 1.00 90.75 183 CYS A CA 1
ATOM 1407 C C . CYS A 1 183 ? -2.647 -2.402 -18.388 1.00 90.75 183 CYS A C 1
ATOM 1409 O O . CYS A 1 183 ? -2.925 -2.954 -19.445 1.00 90.75 183 CYS A O 1
ATOM 1411 N N . ASP A 1 184 ? -2.871 -2.942 -17.190 1.00 91.88 184 ASP A N 1
ATOM 1412 C CA . ASP A 1 184 ? -3.397 -4.293 -16.991 1.00 91.88 184 ASP A CA 1
ATOM 1413 C C . ASP A 1 184 ? -4.872 -4.276 -16.535 1.00 91.88 184 ASP A C 1
ATOM 1415 O O . ASP A 1 184 ? -5.419 -5.337 -16.259 1.00 91.88 184 ASP A O 1
ATOM 1419 N N . ASP A 1 185 ? -5.494 -3.088 -16.465 1.00 87.00 185 ASP A N 1
ATOM 1420 C CA . ASP A 1 185 ? -6.895 -2.854 -16.066 1.00 87.00 185 ASP A CA 1
ATOM 1421 C C . ASP A 1 185 ? -7.256 -3.501 -14.720 1.00 87.00 185 ASP A C 1
ATOM 1423 O O . ASP A 1 185 ? -8.160 -4.325 -14.595 1.00 87.00 185 ASP A O 1
ATOM 1427 N N . VAL A 1 186 ? -6.467 -3.164 -13.698 1.00 87.56 186 VAL A N 1
ATOM 1428 C CA . VAL A 1 186 ? -6.634 -3.698 -12.345 1.00 87.56 186 VAL A CA 1
ATOM 1429 C C . VAL A 1 186 ? -6.838 -2.591 -11.32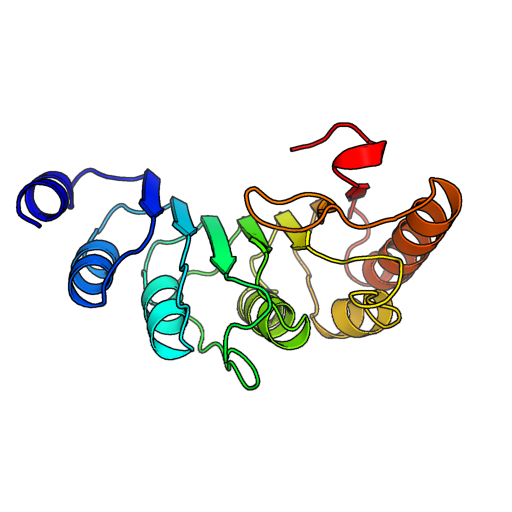8 1.00 87.56 186 VAL A C 1
ATOM 1431 O O . VAL A 1 186 ? -6.184 -1.554 -11.413 1.00 87.56 186 VAL A O 1
ATOM 1434 N N . GLU A 1 187 ? -7.708 -2.831 -10.348 1.00 76.81 187 GLU A N 1
ATOM 1435 C CA . GLU A 1 187 ? -7.939 -1.909 -9.230 1.00 76.81 187 GLU A CA 1
ATOM 1436 C C . GLU A 1 187 ? -6.885 -2.024 -8.133 1.00 76.81 187 GLU A C 1
ATOM 1438 O O . GLU A 1 187 ? -6.486 -3.153 -7.747 1.00 76.81 187 GLU A O 1
#

pLDDT: mean 87.62, std 9.38, range [53.31, 97.81]